Protein AF-A0A127EIK3-F1 (afdb_monomer)

InterPro domains:
  IPR002711 HNH endonuclease [PF01844] (35-80)
  IPR003615 HNH nuclease [SM00507] (21-76)
  IPR003615 HNH nuclease [cd00085] (31-79)
  IPR052892 Nucleic_acid-targeting_endonuclease [PTHR33877] (16-115)

Sequence (260 aa):
MRGNLVYNNIDLNTENKKELSLEKIAFKKYRNNVCQFCGKTIKKWTDKTIDHAMPISRGGLDCPSNWRISCKECNQTKSKMTELEYKKFIKETANLKKIAKNNIKNIVLKMLDEKGEINWEEAKNMTINNLVERFEIIEEQLNKELDGRVKKEDAFSLDDKIMCCMYDTSKIVVSKTIANNIKQLNKNNKKIKDILNEYYEGDIGIIKTYKGILLPTGFQLYYAYNNVLNLKKVKIMNVLTEDILTKSEKSFLRHDGMIE

Radius of gyration: 27.05 Å; Cα contacts (8 Å, |Δi|>4): 267; chains: 1; bounding box: 56×41×88 Å

Mean predicted aligned error: 17.45 Å

Foldseek 3Di:
DPDDPDPPDDPPPDPDDDDDDPVLVVCQPPDAQAAPQPRDRNPDSVQWDWAFLQHVVRVTDPDPVRITTHGNVLRVLCPNPHNVRSSVLCVVCVPPDPVLSVQLSVLQVVCCVPPVDDDPVVSVVVSVVVVVVVVVVVVVVVVCVVVVVVPDVPPPDPPLWKDKDKDFLVQQAEFPVLVVVLVVDDCPDPVLVVLVVCVVSVNADEFEEEVRYGFPVRSSVSSSVCVVVVHRIGIYMYTDDDPPDDPVRVVVCVVRVNDD

Nearest PDB structures (foldseek):
  4h9d-assembly1_B  TM=7.117E-01  e=6.082E-04  Geobacter metallireducens GS-15
  4h9d-assembly1_A  TM=6.128E-01  e=1.283E-03  Geobacter metallireducens GS-15
  7s4x-assembly1_A  TM=7.399E-01  e=2.692E-01  Streptococcus pyogenes
  6o0y-assembly1_A  TM=6.400E-01  e=2.530E-01  Streptococcus pyogenes
  7z4j-assembly1_B  TM=2.537E-01  e=6.857E-02  Streptococcus pyogenes

Organism: Clostridium perfringens (NCBI:txid1502)

Secondary structure (DSSP, 8-state):
---------------SS----HHHHHHHHHS-SB-TTT--B--SGGGEEEEESS-GGGT--SSTTTEEEEEHHHHHHHTT--HHHHHHHHHHTTTS-HHHHHHHHHHHHHHHHHHSS--HHHHHHHHHHHHHHHHHHHHHHHHHHHHHHHT-S----STTTEEEEEEEGGG-B--HHHHHHHHT--TTSHHHHHHHHHHHHT--PPEEEETTEEPTTSHHHHIIIIIIS--SEEEEEEE-SGGGS-HHHHHHHHHTTS--

pLDDT: mean 81.18, std 17.83, range [32.47, 97.75]

Solvent-accessible surface area (backbone atoms only — not comparable to full-atom values): 15349 Å² total; per-residue (Å²): 135,88,79,79,86,80,83,86,81,78,87,76,92,61,102,73,84,78,91,70,53,69,65,58,53,48,49,66,68,74,45,74,58,44,15,77,82,81,67,47,73,51,88,48,76,89,38,55,37,82,36,47,39,43,23,58,96,73,76,26,66,98,44,79,92,30,49,37,49,24,35,47,68,57,44,68,68,37,55,84,37,34,50,68,56,35,53,48,48,51,64,77,37,67,87,47,55,70,67,59,42,50,49,38,48,51,47,44,53,48,34,37,74,75,69,70,49,78,59,67,67,60,38,49,52,50,42,50,47,57,48,50,53,51,47,50,51,50,49,51,52,50,47,52,54,44,56,62,56,73,73,33,102,71,76,81,83,65,63,94,41,46,49,76,47,81,38,53,53,88,68,51,41,72,47,74,70,55,50,55,55,51,71,75,57,55,84,81,39,67,70,40,45,51,54,51,49,38,42,77,74,68,49,79,73,68,34,41,22,47,79,44,31,58,35,92,88,17,50,63,56,46,43,42,39,48,74,70,65,61,44,66,61,45,47,34,40,29,32,62,45,72,88,82,51,51,74,67,55,51,52,48,34,40,74,71,68,75,46,132

Structure (mmCIF, N/CA/C/O backbone):
data_AF-A0A127EIK3-F1
#
_entry.id   AF-A0A127EIK3-F1
#
loop_
_atom_site.group_PDB
_atom_site.id
_atom_site.type_symbol
_atom_site.label_atom_id
_atom_site.label_alt_id
_atom_site.label_comp_id
_atom_site.label_asym_id
_atom_site.label_entity_id
_atom_site.label_seq_id
_atom_site.pdbx_PDB_ins_code
_atom_site.Cartn_x
_atom_site.Cartn_y
_atom_site.Cartn_z
_atom_site.occupancy
_atom_site.B_iso_or_equiv
_atom_site.auth_seq_id
_atom_site.auth_comp_id
_atom_site.auth_asym_id
_atom_site.auth_atom_id
_atom_site.pdbx_PDB_model_num
ATOM 1 N N . MET A 1 1 ? 9.715 -3.743 -45.598 1.00 33.81 1 MET A N 1
ATOM 2 C CA . MET A 1 1 ? 8.792 -2.587 -45.639 1.00 33.81 1 MET A CA 1
ATOM 3 C C . MET A 1 1 ? 8.850 -1.849 -44.304 1.00 33.81 1 MET A C 1
ATOM 5 O O . MET A 1 1 ? 8.283 -2.317 -43.326 1.00 33.81 1 MET A O 1
ATOM 9 N N . ARG A 1 2 ? 9.609 -0.747 -44.235 1.00 35.41 2 ARG A N 1
ATOM 10 C CA . ARG A 1 2 ? 9.607 0.188 -43.097 1.00 35.41 2 ARG A CA 1
ATOM 11 C C . ARG A 1 2 ? 8.460 1.174 -43.334 1.00 35.41 2 ARG A C 1
ATOM 13 O O . ARG A 1 2 ? 8.608 2.096 -44.124 1.00 35.41 2 ARG A O 1
ATOM 20 N N . GLY A 1 3 ? 7.297 0.893 -42.753 1.00 32.47 3 GLY A N 1
ATOM 21 C CA . GLY A 1 3 ? 6.088 1.699 -42.924 1.00 32.47 3 GLY A CA 1
ATOM 22 C C . GLY A 1 3 ? 6.099 2.943 -42.037 1.00 32.47 3 GLY A C 1
ATOM 23 O O . GLY A 1 3 ? 6.014 2.830 -40.820 1.00 32.47 3 GLY A O 1
ATOM 24 N N . ASN A 1 4 ? 6.237 4.095 -42.692 1.00 34.84 4 ASN A N 1
ATOM 25 C CA . ASN A 1 4 ? 5.920 5.472 -42.299 1.00 34.84 4 ASN A CA 1
ATOM 26 C C . ASN A 1 4 ? 5.266 5.686 -40.917 1.00 34.84 4 ASN A C 1
ATOM 28 O O . ASN A 1 4 ? 4.072 5.456 -40.727 1.00 34.84 4 ASN A O 1
ATOM 32 N N . LEU A 1 5 ? 6.035 6.262 -39.986 1.00 36.00 5 LEU A N 1
ATOM 33 C CA . LEU A 1 5 ? 5.502 6.957 -38.813 1.00 36.00 5 LEU A CA 1
ATOM 34 C C . LEU A 1 5 ? 4.976 8.328 -39.262 1.00 36.00 5 LEU A C 1
ATOM 36 O O . LEU A 1 5 ? 5.740 9.279 -39.396 1.00 36.00 5 LEU A O 1
ATOM 40 N N . VAL A 1 6 ? 3.674 8.426 -39.523 1.00 37.41 6 VAL A N 1
ATOM 41 C CA . VAL A 1 6 ? 3.007 9.706 -39.798 1.00 37.41 6 VAL A CA 1
ATOM 42 C C . VAL A 1 6 ? 2.623 10.354 -38.462 1.00 37.41 6 VAL A C 1
ATOM 44 O O . VAL A 1 6 ? 1.761 9.861 -37.733 1.00 37.41 6 VAL A O 1
ATOM 47 N N . TYR A 1 7 ? 3.303 11.451 -38.122 1.00 45.91 7 TYR A N 1
ATOM 48 C CA . TYR A 1 7 ? 3.189 12.204 -36.864 1.00 45.91 7 TYR A CA 1
ATOM 49 C C . TYR A 1 7 ? 2.141 13.330 -36.938 1.00 45.91 7 TYR A C 1
ATOM 51 O O . TYR A 1 7 ? 2.427 14.474 -36.607 1.00 45.91 7 TYR A O 1
ATOM 59 N N . ASN A 1 8 ? 0.908 13.037 -37.349 1.00 36.62 8 ASN A N 1
ATOM 60 C CA . ASN A 1 8 ? -0.039 14.106 -37.703 1.00 36.62 8 ASN A CA 1
ATOM 61 C C . ASN A 1 8 ? -1.034 14.512 -36.613 1.00 36.62 8 ASN A C 1
ATOM 63 O O . ASN A 1 8 ? -2.112 14.945 -36.970 1.00 36.62 8 ASN A O 1
ATOM 67 N N . ASN A 1 9 ? -0.724 14.374 -35.318 1.00 40.56 9 ASN A N 1
ATOM 68 C CA . ASN A 1 9 ? -1.492 15.037 -34.246 1.00 40.56 9 ASN A CA 1
ATOM 69 C C . ASN A 1 9 ? -0.734 14.937 -32.917 1.00 40.56 9 ASN A C 1
ATOM 71 O O . ASN A 1 9 ? -0.945 13.995 -32.136 1.00 40.56 9 ASN A O 1
ATOM 75 N N . ILE A 1 10 ? 0.178 15.883 -32.690 1.00 46.53 10 ILE A N 1
ATOM 76 C CA . ILE A 1 10 ? 0.769 16.127 -31.376 1.00 46.53 10 ILE A CA 1
ATOM 77 C C . ILE A 1 10 ? 0.212 17.460 -30.882 1.00 46.53 10 ILE A C 1
ATOM 79 O O . ILE A 1 10 ? 0.633 18.515 -31.339 1.00 46.53 10 ILE A O 1
ATOM 83 N N . ASP A 1 11 ? -0.746 17.395 -29.964 1.00 43.69 11 ASP A N 1
ATOM 84 C CA . ASP A 1 11 ? -1.109 18.549 -29.149 1.00 43.69 11 ASP A CA 1
ATOM 85 C C . ASP A 1 11 ? -0.126 18.582 -27.964 1.00 43.69 11 ASP A C 1
ATOM 87 O O . ASP A 1 11 ? -0.176 17.726 -27.076 1.00 43.69 11 ASP A O 1
ATOM 91 N N . LEU A 1 12 ? 0.864 19.479 -28.048 1.00 50.41 12 LEU A N 1
ATOM 92 C CA . LEU A 1 12 ? 1.991 19.631 -27.113 1.00 50.41 12 LEU A CA 1
ATOM 93 C C . LEU A 1 12 ? 1.690 20.593 -25.956 1.00 50.41 12 LEU A C 1
ATOM 95 O O . LEU A 1 12 ? 2.618 21.055 -25.294 1.00 50.41 12 LEU A O 1
ATOM 99 N N . ASN A 1 13 ? 0.422 20.895 -25.675 1.00 47.47 13 ASN A N 1
ATOM 100 C CA . ASN A 1 13 ? 0.074 21.799 -24.583 1.00 47.47 13 ASN A CA 1
ATOM 101 C C . ASN A 1 13 ? 0.319 21.178 -23.200 1.00 47.47 13 ASN A C 1
ATOM 103 O O . ASN A 1 13 ? -0.598 20.727 -22.520 1.00 47.47 13 ASN A O 1
ATOM 107 N N . THR A 1 14 ? 1.575 21.225 -22.763 1.00 45.41 14 THR A N 1
ATOM 108 C CA . THR A 1 14 ? 1.952 21.437 -21.368 1.00 45.41 14 THR A CA 1
ATOM 109 C C . THR A 1 14 ? 3.284 22.174 -21.330 1.00 45.41 14 THR A C 1
ATOM 111 O O . THR A 1 14 ? 4.351 21.576 -21.482 1.00 45.41 14 THR A O 1
ATOM 114 N N . GLU A 1 15 ? 3.209 23.474 -21.066 1.00 42.00 15 GLU A N 1
ATOM 115 C CA . GLU A 1 15 ? 4.275 24.258 -20.452 1.00 42.00 15 GLU A CA 1
ATOM 116 C C . GLU A 1 15 ? 4.656 23.602 -19.112 1.00 42.00 15 GLU A C 1
ATOM 118 O O . GLU A 1 15 ? 4.088 23.930 -18.074 1.00 42.00 15 GLU A O 1
ATOM 123 N N . ASN A 1 16 ? 5.514 22.571 -19.138 1.00 43.78 16 ASN A N 1
ATOM 124 C CA . ASN A 1 16 ? 6.480 22.182 -18.100 1.00 43.78 16 ASN A CA 1
ATOM 125 C C . ASN A 1 16 ? 6.998 20.733 -18.274 1.00 43.78 16 ASN A C 1
ATOM 127 O O . ASN A 1 16 ? 6.240 19.770 -18.195 1.00 43.78 16 ASN A O 1
ATOM 131 N N . LYS A 1 17 ? 8.339 20.618 -18.286 1.00 41.00 17 LYS A N 1
ATOM 132 C CA . LYS A 1 17 ? 9.205 19.462 -17.941 1.00 41.00 17 LYS A CA 1
ATOM 133 C C . LYS A 1 17 ? 9.450 18.348 -18.986 1.00 41.00 17 LYS A C 1
ATOM 135 O O . LYS A 1 17 ? 8.666 17.420 -19.130 1.00 41.00 17 LYS A O 1
ATOM 140 N N . LYS A 1 18 ? 10.699 18.363 -19.492 1.00 47.97 18 LYS A N 1
ATOM 141 C CA . LYS A 1 18 ? 11.495 17.287 -20.133 1.00 47.97 18 LYS A CA 1
ATOM 142 C C . LYS A 1 18 ? 10.891 16.692 -21.410 1.00 47.97 18 LYS A C 1
ATOM 144 O O . LYS A 1 18 ? 10.097 15.759 -21.350 1.00 47.97 18 LYS A O 1
ATOM 149 N N . GLU A 1 19 ? 11.358 17.185 -22.557 1.00 54.50 19 GLU A N 1
ATOM 150 C CA . GLU A 1 19 ? 11.054 16.640 -23.884 1.00 54.50 19 GLU A CA 1
ATOM 151 C C . GLU A 1 19 ? 11.357 15.134 -23.943 1.00 54.50 19 GLU A C 1
ATOM 153 O O . GLU A 1 19 ? 12.503 14.683 -23.938 1.00 54.50 19 GLU A O 1
ATOM 158 N N . LEU A 1 20 ? 10.300 14.323 -23.951 1.00 65.75 20 LEU A N 1
ATOM 159 C CA . LEU A 1 20 ? 10.386 12.915 -24.316 1.00 65.75 20 LEU A CA 1
ATOM 160 C C . LEU A 1 20 ? 10.613 12.841 -25.828 1.00 65.75 20 LEU A C 1
ATOM 162 O O . LEU A 1 20 ? 9.922 13.529 -26.575 1.00 65.75 20 LEU A O 1
ATOM 166 N N . SER A 1 21 ? 11.531 11.983 -26.283 1.00 78.75 21 SER A N 1
ATOM 167 C CA . SER A 1 21 ? 11.765 11.820 -27.720 1.00 78.75 21 SER A CA 1
ATOM 168 C C . SER A 1 21 ? 10.483 11.396 -28.450 1.00 78.75 21 SER A C 1
ATOM 170 O O . SER A 1 21 ? 9.613 10.720 -27.884 1.00 78.75 21 SER A O 1
ATOM 172 N N . LEU A 1 22 ? 10.360 11.772 -29.725 1.00 79.38 22 LEU A N 1
ATOM 173 C CA . LEU A 1 22 ? 9.199 11.422 -30.548 1.00 79.38 22 LEU A CA 1
ATOM 174 C C . LEU A 1 22 ? 8.983 9.903 -30.610 1.00 79.38 22 LEU A C 1
ATOM 176 O O . LEU A 1 22 ? 7.834 9.454 -30.588 1.00 79.38 22 LEU A O 1
ATOM 180 N N . GLU A 1 23 ? 10.055 9.098 -30.572 1.00 78.38 23 GLU A N 1
ATOM 181 C CA . GLU A 1 23 ? 9.917 7.640 -30.510 1.00 78.38 23 GLU A CA 1
ATOM 182 C C . GLU A 1 23 ? 9.292 7.173 -29.195 1.00 78.38 23 GLU A C 1
ATOM 184 O O . GLU A 1 23 ? 8.465 6.259 -29.212 1.00 78.38 23 GLU A O 1
ATOM 189 N N . LYS A 1 24 ? 9.626 7.796 -28.053 1.00 82.12 24 LYS A N 1
ATOM 190 C CA . LYS A 1 24 ? 8.989 7.484 -26.760 1.00 82.12 24 LYS A CA 1
ATOM 191 C C . LYS A 1 24 ? 7.503 7.803 -26.794 1.00 82.12 24 LYS A C 1
ATOM 193 O O . LYS A 1 24 ? 6.690 7.004 -26.325 1.00 82.12 24 LYS A O 1
ATOM 198 N N . ILE A 1 25 ? 7.136 8.948 -27.366 1.00 83.88 25 ILE A N 1
ATOM 199 C CA . ILE A 1 25 ? 5.735 9.357 -27.513 1.00 83.88 25 ILE A CA 1
ATOM 200 C C . ILE A 1 25 ? 4.989 8.357 -28.403 1.00 83.88 25 ILE A C 1
ATOM 202 O O . ILE A 1 25 ? 3.942 7.839 -28.002 1.00 83.88 25 ILE A O 1
ATOM 206 N N . ALA A 1 26 ? 5.550 8.024 -29.569 1.00 81.50 26 ALA A N 1
ATOM 207 C CA . ALA A 1 26 ? 4.981 7.044 -30.487 1.00 81.50 26 ALA A CA 1
ATOM 208 C C . ALA A 1 26 ? 4.838 5.667 -29.819 1.00 81.50 26 ALA A C 1
ATOM 210 O O . ALA A 1 26 ? 3.764 5.068 -29.866 1.00 81.50 26 ALA A O 1
ATOM 211 N N . PHE A 1 27 ? 5.869 5.193 -29.116 1.00 86.06 27 PHE A N 1
ATOM 212 C CA . PHE A 1 27 ? 5.825 3.932 -28.378 1.00 86.06 27 PHE A CA 1
ATOM 213 C C . PHE A 1 27 ? 4.700 3.935 -27.341 1.00 86.06 27 PHE A C 1
ATOM 215 O O . PHE A 1 27 ? 3.900 3.000 -27.295 1.00 86.06 27 PHE A O 1
ATOM 222 N N . LYS A 1 28 ? 4.580 5.007 -26.547 1.00 84.69 28 LYS A N 1
ATOM 223 C CA . LYS A 1 28 ? 3.512 5.152 -25.551 1.00 84.69 28 LYS A CA 1
ATOM 224 C C . LYS A 1 28 ? 2.122 5.161 -26.192 1.00 84.69 28 LYS A C 1
ATOM 226 O O . LYS A 1 28 ? 1.195 4.594 -25.613 1.00 84.69 28 LYS A O 1
ATOM 231 N N . LYS A 1 29 ? 1.961 5.796 -27.355 1.00 82.56 29 LYS A N 1
ATOM 232 C CA . LYS A 1 29 ? 0.670 5.948 -28.046 1.00 82.56 29 LYS A CA 1
ATOM 233 C C . LYS A 1 29 ? 0.228 4.669 -28.760 1.00 82.56 29 LYS A C 1
ATOM 235 O O . LYS A 1 29 ? -0.918 4.268 -28.598 1.00 82.56 29 LYS A O 1
ATOM 240 N N . TYR A 1 30 ? 1.129 4.016 -29.493 1.00 78.62 30 TYR A N 1
ATOM 241 C CA . TYR A 1 30 ? 0.792 2.897 -30.382 1.00 78.62 30 TYR A CA 1
ATOM 242 C C . TYR A 1 30 ? 0.954 1.509 -29.748 1.00 78.62 30 TYR A C 1
ATOM 244 O O . TYR A 1 30 ? 0.408 0.535 -30.263 1.00 78.62 30 TYR A O 1
ATOM 252 N N . ARG A 1 31 ? 1.656 1.376 -28.614 1.00 80.69 31 ARG A N 1
ATOM 253 C CA . ARG A 1 31 ? 1.621 0.128 -27.832 1.00 80.69 31 ARG A CA 1
ATOM 254 C C . ARG A 1 31 ? 0.285 -0.007 -27.101 1.00 80.69 31 ARG A C 1
ATOM 256 O O . ARG A 1 31 ? -0.250 0.983 -26.595 1.00 80.69 31 ARG A O 1
ATOM 263 N N . ASN A 1 32 ? -0.216 -1.243 -27.002 1.00 84.00 32 ASN A N 1
ATOM 264 C CA . ASN A 1 32 ? -1.480 -1.566 -26.335 1.00 84.00 32 ASN A CA 1
ATOM 265 C C . ASN A 1 32 ? -1.577 -0.962 -24.915 1.00 84.00 32 ASN A C 1
ATOM 267 O O . ASN A 1 32 ? -0.583 -0.625 -24.269 1.00 84.00 32 ASN A O 1
ATOM 271 N N . ASN A 1 33 ? -2.802 -0.796 -24.417 1.00 90.31 33 ASN A N 1
ATOM 272 C CA . ASN A 1 33 ? -3.043 -0.272 -23.070 1.00 90.31 33 ASN A CA 1
ATOM 273 C C . ASN A 1 33 ? -2.923 -1.366 -22.003 1.00 90.31 33 ASN A C 1
ATOM 275 O O . ASN A 1 33 ? -3.648 -1.327 -21.020 1.00 90.31 33 ASN A O 1
ATOM 279 N N . VAL A 1 34 ? -2.039 -2.350 -22.172 1.00 95.06 34 VAL A N 1
ATOM 280 C CA . VAL A 1 34 ? -1.859 -3.446 -21.215 1.00 95.06 34 VAL A CA 1
ATOM 281 C C . VAL A 1 34 ? -0.510 -3.289 -20.525 1.00 95.06 34 VAL A C 1
ATOM 283 O O . VAL A 1 34 ? 0.524 -3.141 -21.173 1.00 95.06 34 VAL A O 1
ATOM 286 N N . CYS A 1 35 ? -0.511 -3.303 -19.193 1.00 95.44 35 CYS A N 1
ATOM 287 C CA . CYS A 1 35 ? 0.723 -3.293 -18.417 1.00 95.44 35 CYS A CA 1
ATOM 288 C C . CYS A 1 35 ? 1.491 -4.599 -18.653 1.00 95.44 35 CYS A C 1
ATOM 290 O O . CYS A 1 35 ? 0.981 -5.679 -18.362 1.00 95.44 35 CYS A O 1
ATOM 292 N N . GLN A 1 36 ? 2.739 -4.504 -19.103 1.00 95.00 36 GLN A N 1
ATOM 293 C CA . GLN A 1 36 ? 3.578 -5.669 -19.404 1.00 95.00 36 GLN A CA 1
ATOM 294 C C . GLN A 1 36 ? 4.066 -6.423 -18.157 1.00 95.00 36 GLN A C 1
ATOM 296 O O . GLN A 1 36 ? 4.645 -7.497 -18.290 1.00 95.00 36 GLN A O 1
ATOM 301 N N . PHE A 1 37 ? 3.825 -5.887 -16.957 1.00 95.12 37 PHE A N 1
ATOM 302 C CA . PHE A 1 37 ? 4.168 -6.552 -15.699 1.00 95.12 37 PHE A CA 1
ATOM 303 C C . PHE A 1 37 ? 2.976 -7.258 -15.056 1.00 95.12 37 PHE A C 1
ATOM 305 O O . PHE A 1 37 ? 3.061 -8.442 -14.756 1.00 95.12 37 PHE A O 1
ATOM 312 N N . CYS A 1 38 ? 1.858 -6.555 -14.844 1.00 93.81 38 CYS A N 1
ATOM 313 C CA . CYS A 1 38 ? 0.686 -7.134 -14.177 1.00 93.81 38 CYS A CA 1
ATOM 314 C C . CYS A 1 38 ? -0.401 -7.642 -15.131 1.00 93.81 38 CYS A C 1
ATOM 316 O O . CYS A 1 38 ? -1.402 -8.176 -14.662 1.00 93.81 38 CYS A O 1
ATOM 318 N N . GLY A 1 39 ? -0.270 -7.418 -16.441 1.00 93.94 39 GLY A N 1
ATOM 319 C CA . GLY A 1 39 ? -1.252 -7.831 -17.450 1.00 93.94 39 GLY A CA 1
ATOM 320 C C . GLY A 1 39 ? -2.575 -7.057 -17.424 1.00 93.94 39 GLY A C 1
ATOM 321 O O . GLY A 1 39 ? -3.450 -7.308 -18.247 1.00 93.94 39 GLY A O 1
ATOM 322 N N . LYS A 1 40 ? -2.755 -6.100 -16.504 1.00 95.44 40 LYS A N 1
ATOM 323 C CA . LYS A 1 40 ? -3.993 -5.316 -16.395 1.00 95.44 40 LYS A CA 1
ATOM 324 C C . LYS A 1 40 ? -4.068 -4.240 -17.476 1.00 95.44 40 LYS A C 1
ATOM 326 O O . LYS A 1 40 ? -3.060 -3.622 -17.828 1.00 95.44 40 LYS A O 1
ATOM 331 N N . THR A 1 41 ? -5.288 -3.958 -17.934 1.00 96.44 41 THR A N 1
ATOM 332 C CA . THR A 1 41 ? -5.553 -2.822 -18.826 1.00 96.44 41 THR A CA 1
ATOM 333 C C . THR A 1 41 ? -5.418 -1.500 -18.063 1.00 96.44 41 THR A C 1
ATOM 335 O O . THR A 1 41 ? -6.051 -1.292 -17.027 1.00 96.44 41 THR A O 1
ATOM 338 N N . ILE A 1 42 ? -4.601 -0.592 -18.586 1.00 94.00 42 ILE A N 1
ATOM 339 C CA . ILE A 1 42 ? -4.358 0.757 -18.087 1.00 94.00 42 ILE A CA 1
ATOM 340 C C . ILE A 1 42 ? -5.454 1.668 -18.643 1.00 94.00 42 ILE A C 1
ATOM 342 O O . ILE A 1 42 ? -5.440 2.034 -19.816 1.00 94.00 42 ILE A O 1
ATOM 346 N N . LYS A 1 43 ? -6.425 2.018 -17.796 1.00 90.50 43 LYS A N 1
ATOM 347 C CA . LYS A 1 43 ? -7.600 2.804 -18.207 1.00 90.50 43 LYS A CA 1
ATOM 348 C C . LYS A 1 43 ? -7.292 4.287 -18.412 1.00 90.50 43 LYS A C 1
ATOM 350 O O . LYS A 1 43 ? -7.856 4.910 -19.302 1.00 90.50 43 LYS A O 1
ATOM 355 N N . LYS A 1 44 ? -6.424 4.862 -17.575 1.00 88.06 44 LYS A N 1
ATOM 356 C CA . LYS A 1 44 ? -6.092 6.291 -17.598 1.00 88.06 44 LYS A CA 1
ATOM 357 C C . LYS A 1 44 ? -4.736 6.512 -18.251 1.00 88.06 44 LYS A C 1
ATOM 359 O O . LYS A 1 44 ? -3.753 5.879 -17.870 1.00 88.06 44 LYS A O 1
ATOM 364 N N . TRP A 1 45 ? -4.658 7.474 -19.166 1.00 83.50 45 TRP A N 1
ATOM 365 C CA . TRP A 1 45 ? -3.395 7.853 -19.808 1.00 83.50 45 TRP A CA 1
ATOM 366 C C . TRP A 1 45 ? -2.322 8.312 -18.805 1.00 83.50 45 TRP A C 1
ATOM 368 O O . TRP A 1 45 ? -1.136 8.033 -18.992 1.00 83.50 45 TRP A O 1
ATOM 378 N N . THR A 1 46 ? -2.740 8.959 -17.712 1.00 86.31 46 THR A N 1
ATOM 379 C CA . THR A 1 46 ? -1.872 9.420 -16.614 1.00 86.31 46 THR A CA 1
ATOM 380 C C . THR A 1 46 ? -1.206 8.282 -15.845 1.00 86.31 46 THR A C 1
ATOM 382 O O . THR A 1 46 ? -0.139 8.474 -15.268 1.00 86.31 46 THR A O 1
ATOM 385 N N . ASP A 1 47 ? -1.810 7.092 -15.853 1.00 88.31 47 ASP A N 1
ATOM 386 C CA . ASP A 1 47 ? -1.278 5.909 -15.177 1.00 88.31 47 ASP A CA 1
ATOM 387 C C . ASP A 1 47 ? -0.396 5.067 -16.108 1.00 88.31 47 ASP A C 1
ATOM 389 O O . ASP A 1 47 ? 0.229 4.113 -15.649 1.00 88.31 47 ASP A O 1
ATOM 393 N N . LYS A 1 48 ? -0.331 5.404 -17.406 1.00 91.06 48 LYS A N 1
ATOM 394 C CA . LYS A 1 48 ? 0.513 4.735 -18.404 1.00 91.06 48 LYS A CA 1
ATOM 395 C C . LYS A 1 48 ? 1.914 5.335 -18.380 1.00 91.06 48 LYS A C 1
ATOM 397 O O . LYS A 1 48 ? 2.112 6.500 -18.735 1.00 91.06 48 LYS A O 1
ATOM 402 N N . THR A 1 49 ? 2.897 4.521 -18.024 1.00 93.06 49 THR A N 1
ATOM 403 C CA . THR A 1 49 ? 4.308 4.902 -17.975 1.00 93.06 49 THR A CA 1
ATOM 404 C C . THR A 1 49 ? 5.153 4.051 -18.916 1.00 93.06 49 THR A C 1
ATOM 406 O O . THR A 1 49 ? 4.760 2.949 -19.300 1.00 93.06 49 THR A O 1
ATOM 409 N N . ILE A 1 50 ? 6.315 4.585 -19.292 1.00 92.69 50 ILE A N 1
ATOM 410 C CA . ILE A 1 50 ? 7.397 3.813 -19.903 1.00 92.69 50 ILE A CA 1
ATOM 411 C C . ILE A 1 50 ? 8.342 3.421 -18.767 1.00 92.69 50 ILE A C 1
ATOM 413 O O . ILE A 1 50 ? 8.780 4.287 -18.012 1.00 92.69 50 ILE A O 1
ATOM 417 N N . ASP A 1 51 ? 8.607 2.128 -18.629 1.00 94.88 51 ASP A N 1
ATOM 418 C CA . ASP A 1 51 ? 9.631 1.579 -17.736 1.00 94.88 51 ASP A CA 1
ATOM 419 C C . ASP A 1 51 ? 10.757 0.946 -18.566 1.00 94.88 51 ASP A C 1
ATOM 421 O O . ASP A 1 51 ? 10.529 0.512 -19.696 1.00 94.88 51 ASP A O 1
ATOM 425 N N . HIS A 1 52 ? 11.967 0.899 -18.014 1.00 95.38 52 HIS A N 1
ATOM 426 C CA . HIS A 1 52 ? 13.113 0.235 -18.630 1.00 95.38 52 HIS A CA 1
ATOM 427 C C . HIS A 1 52 ? 13.294 -1.164 -18.041 1.00 95.38 52 HIS A C 1
ATOM 429 O O . HIS A 1 52 ? 13.529 -1.304 -16.841 1.00 95.38 52 HIS A O 1
ATOM 435 N N . ALA A 1 53 ? 13.243 -2.201 -18.878 1.00 96.81 53 ALA A N 1
ATOM 436 C CA . ALA A 1 53 ? 13.412 -3.592 -18.471 1.00 96.81 53 ALA A CA 1
ATOM 437 C C . ALA A 1 53 ? 14.734 -3.813 -17.714 1.00 96.81 53 ALA A C 1
ATOM 439 O O . ALA A 1 53 ? 14.727 -4.409 -16.642 1.00 96.81 53 ALA A O 1
ATOM 440 N N . MET A 1 54 ? 15.839 -3.263 -18.211 1.00 97.25 54 MET A N 1
ATOM 441 C CA . MET A 1 54 ? 17.065 -3.004 -17.461 1.00 97.25 54 MET A CA 1
ATOM 442 C C . MET A 1 54 ? 17.060 -1.525 -17.048 1.00 97.25 54 MET A C 1
ATOM 444 O O . MET A 1 54 ? 17.059 -0.669 -17.935 1.00 97.25 54 MET A O 1
ATOM 448 N N . PRO A 1 55 ? 17.033 -1.179 -15.751 1.00 96.25 55 PRO A N 1
ATOM 449 C CA . PRO A 1 55 ? 17.071 0.214 -15.313 1.00 96.25 55 PRO A CA 1
ATOM 450 C C . PRO A 1 55 ? 18.311 0.950 -15.829 1.00 96.25 55 PRO A C 1
ATOM 452 O O . PRO A 1 55 ? 19.405 0.388 -15.834 1.00 96.25 55 PRO A O 1
ATOM 455 N N . ILE A 1 56 ? 18.163 2.229 -16.193 1.00 94.25 56 ILE A N 1
ATOM 456 C CA . ILE A 1 56 ? 19.296 3.070 -16.629 1.00 94.25 56 ILE A CA 1
ATOM 457 C C . ILE A 1 56 ? 20.382 3.126 -15.546 1.00 94.25 56 ILE A C 1
ATOM 459 O O . ILE A 1 56 ? 21.563 2.992 -15.846 1.00 94.25 56 ILE A O 1
ATOM 463 N N . SER A 1 57 ? 19.984 3.219 -14.272 1.00 93.06 57 SER A N 1
ATOM 464 C CA . SER A 1 57 ? 20.907 3.208 -13.127 1.00 93.06 57 SER A CA 1
ATOM 465 C C . SER A 1 57 ? 21.710 1.911 -12.981 1.00 93.06 57 SER A C 1
ATOM 467 O O . SER A 1 57 ? 22.611 1.848 -12.157 1.00 93.06 57 SER A O 1
ATOM 469 N N . ARG A 1 58 ? 21.365 0.867 -13.742 1.00 93.25 58 ARG A N 1
ATOM 470 C CA . ARG A 1 58 ? 22.044 -0.433 -13.771 1.00 93.25 58 ARG A CA 1
ATOM 471 C C . ARG A 1 58 ? 22.558 -0.767 -15.175 1.00 93.25 58 ARG A C 1
ATOM 473 O O . ARG A 1 58 ? 22.643 -1.930 -15.542 1.00 93.25 58 ARG A O 1
ATOM 480 N N . GLY A 1 59 ? 22.870 0.254 -15.977 1.00 93.44 59 GLY A N 1
ATOM 481 C CA . GLY A 1 59 ? 23.469 0.094 -17.308 1.00 93.44 59 GLY A CA 1
ATOM 482 C C . GLY A 1 59 ? 22.471 -0.184 -18.434 1.00 93.44 59 GLY A C 1
ATOM 483 O O . GLY A 1 59 ? 22.869 -0.528 -19.544 1.00 93.44 59 GLY A O 1
ATOM 484 N N . GLY A 1 60 ? 21.169 -0.044 -18.179 1.00 94.69 60 GLY A N 1
ATOM 485 C CA . GLY A 1 60 ? 20.152 -0.163 -19.216 1.00 94.69 60 GLY A CA 1
ATOM 486 C C . GLY A 1 60 ? 20.187 0.985 -20.223 1.00 94.69 60 GLY A C 1
ATOM 487 O O . GLY A 1 60 ? 20.297 2.151 -19.853 1.00 94.69 60 GLY A O 1
ATOM 488 N N . LEU A 1 61 ? 20.023 0.656 -21.504 1.00 93.19 61 LEU A N 1
ATOM 489 C CA . LEU A 1 61 ? 19.955 1.645 -22.579 1.00 93.19 61 LEU A CA 1
ATOM 490 C C . LEU A 1 61 ? 18.561 2.266 -22.683 1.00 93.19 61 LEU A C 1
ATOM 492 O O . LEU A 1 61 ? 17.542 1.597 -22.501 1.00 93.19 61 LEU A O 1
ATOM 496 N N . ASP A 1 62 ? 18.496 3.541 -23.039 1.00 90.50 62 ASP A N 1
ATOM 497 C CA . ASP A 1 62 ? 17.232 4.229 -23.274 1.00 90.50 62 ASP A CA 1
ATOM 498 C C . ASP A 1 62 ? 16.732 4.004 -24.710 1.00 90.50 62 ASP A C 1
ATOM 500 O O . ASP A 1 62 ? 16.810 4.884 -25.562 1.00 90.50 62 ASP A O 1
ATOM 504 N N . CYS A 1 63 ? 16.256 2.791 -24.998 1.00 88.31 63 CYS A N 1
ATOM 505 C CA . CYS A 1 63 ? 15.856 2.386 -26.345 1.00 88.31 63 CYS A CA 1
ATOM 506 C C . CYS A 1 63 ? 14.576 1.526 -26.369 1.00 88.31 63 CYS A C 1
ATOM 508 O O . CYS A 1 63 ? 14.236 0.884 -25.369 1.00 88.31 63 CYS A O 1
ATOM 510 N N . PRO A 1 64 ? 13.878 1.431 -27.522 1.00 88.38 64 PRO A N 1
ATOM 511 C CA . PRO A 1 64 ? 12.610 0.703 -27.630 1.00 88.38 64 PRO A CA 1
ATOM 512 C C . PRO A 1 64 ? 12.656 -0.778 -27.231 1.00 88.38 64 PRO A C 1
ATOM 514 O O . PRO A 1 64 ? 11.650 -1.308 -26.760 1.00 88.38 64 PRO A O 1
ATOM 517 N N . SER A 1 65 ? 13.794 -1.461 -27.404 1.00 91.88 65 SER A N 1
ATOM 518 C CA . SER A 1 65 ? 13.957 -2.861 -26.979 1.00 91.88 65 SER A CA 1
ATOM 519 C C . SER A 1 65 ? 13.994 -3.003 -25.453 1.00 91.88 65 SER A C 1
ATOM 521 O O . SER A 1 65 ? 13.527 -4.012 -24.914 1.00 91.88 65 SER A O 1
ATOM 523 N N . ASN A 1 66 ? 14.472 -1.972 -24.752 1.00 94.62 66 ASN A N 1
ATOM 524 C CA . ASN A 1 66 ? 14.494 -1.902 -23.297 1.00 94.62 66 ASN A CA 1
ATOM 525 C C . ASN A 1 66 ? 13.204 -1.299 -22.708 1.00 94.62 66 ASN A C 1
ATOM 527 O O . ASN A 1 66 ? 12.918 -1.492 -21.534 1.00 94.62 66 ASN A O 1
ATOM 531 N N . TRP A 1 67 ? 12.385 -0.597 -23.492 1.00 94.75 67 TRP A N 1
ATOM 532 C CA . TRP A 1 67 ? 11.146 0.005 -22.994 1.00 94.75 67 TRP A CA 1
ATOM 533 C C . TRP A 1 67 ? 10.017 -1.008 -22.777 1.00 94.75 67 TRP A C 1
ATOM 535 O O . TRP A 1 67 ? 9.819 -1.958 -23.544 1.00 94.75 67 TRP A O 1
ATOM 545 N N . ARG A 1 68 ? 9.218 -0.763 -21.738 1.00 94.62 68 ARG A N 1
ATOM 546 C CA . ARG A 1 68 ? 7.988 -1.481 -21.406 1.00 94.62 68 ARG A CA 1
ATOM 547 C C . ARG A 1 68 ? 6.860 -0.501 -21.128 1.00 94.62 68 ARG A C 1
ATOM 549 O O . ARG A 1 68 ? 7.054 0.495 -20.438 1.00 94.62 68 ARG A O 1
ATOM 556 N N . ILE A 1 69 ? 5.661 -0.810 -21.617 1.00 95.38 69 ILE A N 1
ATOM 557 C CA . ILE A 1 69 ? 4.444 -0.157 -21.135 1.00 95.38 69 ILE A CA 1
ATOM 558 C C . ILE A 1 69 ? 4.101 -0.735 -19.769 1.00 95.38 69 ILE A C 1
ATOM 560 O O . ILE A 1 69 ? 3.870 -1.936 -19.621 1.00 95.38 69 ILE A O 1
ATOM 564 N N . SER A 1 70 ? 4.044 0.129 -18.767 1.00 95.81 70 SER A N 1
ATOM 565 C CA . SER A 1 70 ? 3.759 -0.236 -17.386 1.00 95.81 70 SER A CA 1
ATOM 566 C C . SER A 1 70 ? 2.676 0.666 -16.807 1.00 95.81 70 SER A C 1
ATOM 568 O O . SER A 1 70 ? 2.538 1.824 -17.202 1.00 95.81 70 SER A O 1
ATOM 570 N N . CYS A 1 71 ? 1.877 0.141 -15.877 1.00 96.00 71 CYS A N 1
ATOM 571 C CA . CYS A 1 71 ? 1.08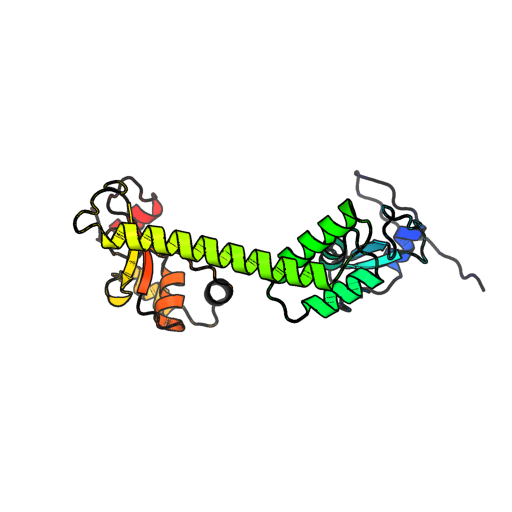9 1.018 -15.022 1.00 96.00 71 CYS A CA 1
ATOM 572 C C . CYS A 1 71 ? 2.013 1.690 -13.996 1.00 96.00 71 CYS A C 1
ATOM 574 O O . CYS A 1 71 ? 3.019 1.106 -13.579 1.00 96.00 71 CYS A O 1
ATOM 576 N N . LYS A 1 72 ? 1.636 2.889 -13.547 1.00 95.06 72 LYS A N 1
ATOM 577 C CA . LYS A 1 72 ? 2.374 3.676 -12.552 1.00 95.06 72 LYS A CA 1
ATOM 578 C C . LYS A 1 72 ? 2.715 2.869 -11.297 1.00 95.06 72 LYS A C 1
ATOM 580 O O . LYS A 1 72 ? 3.845 2.930 -10.828 1.00 95.06 72 LYS A O 1
ATOM 585 N N . GLU A 1 73 ? 1.772 2.072 -10.799 1.00 94.69 73 GLU A N 1
ATOM 586 C CA . GLU A 1 73 ? 1.961 1.216 -9.620 1.00 94.69 73 GLU A CA 1
ATOM 587 C C . GLU A 1 73 ? 3.066 0.167 -9.829 1.00 94.69 73 GLU A C 1
ATOM 589 O O . GLU A 1 73 ? 3.973 0.042 -9.003 1.00 94.69 73 GLU A O 1
ATOM 594 N N . CYS A 1 74 ? 3.032 -0.563 -10.952 1.00 96.31 74 CYS A N 1
ATOM 595 C CA . CYS A 1 74 ? 4.062 -1.549 -11.273 1.00 96.31 74 CYS A CA 1
ATOM 596 C C . CYS A 1 74 ? 5.422 -0.890 -11.473 1.00 96.31 74 CYS A C 1
ATOM 598 O O . CYS A 1 74 ? 6.406 -1.393 -10.949 1.00 96.31 74 CYS A O 1
ATOM 600 N N . ASN A 1 75 ? 5.476 0.244 -12.172 1.00 95.56 75 ASN A N 1
ATOM 601 C CA . ASN A 1 75 ? 6.717 0.982 -12.400 1.00 95.56 75 ASN A CA 1
ATOM 602 C C . ASN A 1 75 ? 7.358 1.441 -11.074 1.00 95.56 75 ASN A C 1
ATOM 604 O O . ASN A 1 75 ? 8.516 1.147 -10.787 1.00 95.56 75 ASN A O 1
ATOM 608 N N . GLN A 1 76 ? 6.567 2.061 -10.193 1.00 94.69 76 GLN A N 1
ATOM 609 C CA . GLN A 1 76 ? 7.015 2.480 -8.859 1.00 94.69 76 GLN A CA 1
ATOM 610 C C . GLN A 1 76 ? 7.414 1.302 -7.960 1.00 94.69 76 GLN A C 1
ATOM 612 O O . GLN A 1 76 ? 8.259 1.438 -7.070 1.00 94.69 76 GLN A O 1
ATOM 617 N N . THR A 1 77 ? 6.785 0.141 -8.145 1.00 95.12 77 THR A N 1
ATOM 618 C CA . THR A 1 77 ? 7.130 -1.066 -7.390 1.00 95.12 77 THR A CA 1
ATOM 619 C C . THR A 1 77 ? 8.406 -1.708 -7.915 1.00 95.12 77 THR A C 1
ATOM 621 O O . THR A 1 77 ? 9.256 -2.065 -7.106 1.00 95.12 77 THR A O 1
ATOM 624 N N . LYS A 1 78 ? 8.564 -1.801 -9.239 1.00 96.12 78 LYS A N 1
ATOM 625 C CA . LYS A 1 78 ? 9.758 -2.323 -9.904 1.00 96.12 78 LYS A CA 1
ATOM 626 C C . LYS A 1 78 ? 11.002 -1.525 -9.528 1.00 96.12 78 LYS A C 1
ATOM 628 O O . LYS A 1 78 ? 11.998 -2.117 -9.127 1.00 96.12 78 LYS A O 1
ATOM 633 N N . SER A 1 79 ? 10.931 -0.193 -9.587 1.00 95.50 79 SER A N 1
ATOM 634 C CA . SER A 1 79 ? 12.045 0.681 -9.199 1.00 95.50 79 SER A CA 1
ATOM 635 C C . SER A 1 79 ? 13.361 0.244 -9.883 1.00 95.50 79 SER A C 1
ATOM 637 O O . SER A 1 79 ? 13.404 0.126 -11.107 1.00 95.50 79 SER A O 1
ATOM 639 N N . LYS A 1 80 ? 14.422 -0.023 -9.112 1.00 94.38 80 LYS A N 1
ATOM 640 C CA . LYS A 1 80 ? 15.754 -0.433 -9.589 1.00 94.38 80 LYS A CA 1
ATOM 641 C C . LYS A 1 80 ? 15.877 -1.931 -9.922 1.00 94.38 80 LYS A C 1
ATOM 643 O O . LYS A 1 80 ? 16.960 -2.379 -10.305 1.00 94.38 80 LYS A O 1
ATOM 648 N N . MET A 1 81 ? 14.806 -2.715 -9.789 1.00 97.44 81 MET A N 1
ATOM 649 C CA . MET A 1 81 ? 14.813 -4.114 -10.220 1.00 97.44 81 MET A CA 1
ATOM 650 C C . MET A 1 81 ? 14.824 -4.209 -11.748 1.00 97.44 81 MET A C 1
ATOM 652 O O . MET A 1 81 ? 14.163 -3.428 -12.445 1.00 97.44 81 MET A O 1
ATOM 656 N N . THR A 1 82 ? 15.530 -5.206 -12.273 1.00 97.75 82 THR A N 1
ATOM 657 C CA . THR A 1 82 ? 15.377 -5.627 -13.668 1.00 97.75 82 THR A CA 1
ATOM 658 C C . THR A 1 82 ? 14.002 -6.257 -13.891 1.00 97.75 82 THR A C 1
ATOM 660 O O . THR A 1 82 ? 13.295 -6.625 -12.953 1.00 97.75 82 THR A O 1
ATOM 663 N N . GLU A 1 83 ? 13.589 -6.403 -15.146 1.00 97.06 83 GLU A N 1
ATOM 664 C CA . GLU A 1 83 ? 12.344 -7.083 -15.504 1.00 97.06 83 GLU A CA 1
ATOM 665 C C . GLU A 1 83 ? 12.299 -8.512 -14.939 1.00 97.06 83 GLU A C 1
ATOM 667 O O . GLU A 1 83 ? 11.258 -8.937 -14.440 1.00 97.06 83 GLU A O 1
ATOM 672 N N . LEU A 1 84 ? 13.418 -9.242 -14.986 1.00 96.25 84 LEU A N 1
ATOM 673 C CA . LEU A 1 84 ? 13.503 -10.610 -14.473 1.00 96.25 84 LEU A CA 1
ATOM 674 C C . LEU A 1 84 ? 13.386 -10.647 -12.948 1.00 96.25 84 LEU A C 1
ATOM 676 O O . LEU A 1 84 ? 12.584 -11.410 -12.406 1.00 96.25 84 LEU A O 1
ATOM 680 N N . GLU A 1 85 ? 14.130 -9.781 -12.261 1.00 97.25 85 GLU A N 1
ATOM 681 C CA . GLU A 1 85 ? 14.063 -9.645 -10.805 1.00 97.25 85 GLU A CA 1
ATOM 682 C C . GLU A 1 85 ? 12.661 -9.235 -10.347 1.00 97.25 85 GLU A C 1
ATOM 684 O O . GLU A 1 85 ? 12.128 -9.810 -9.403 1.00 97.25 85 GLU A O 1
ATOM 689 N N . TYR A 1 86 ? 12.012 -8.303 -11.051 1.00 97.56 86 TYR A N 1
ATOM 690 C CA . TYR A 1 86 ? 10.668 -7.857 -10.703 1.00 97.56 86 TYR A CA 1
ATOM 691 C C . TYR A 1 86 ? 9.595 -8.918 -10.976 1.00 97.56 86 TYR A C 1
ATOM 693 O O . TYR A 1 86 ? 8.660 -9.073 -10.190 1.00 97.56 86 TYR A O 1
ATOM 701 N N . LYS A 1 87 ? 9.727 -9.709 -12.047 1.00 95.44 87 LYS A N 1
ATOM 702 C CA . LYS A 1 87 ? 8.852 -10.874 -12.266 1.00 95.44 87 LYS A CA 1
ATOM 703 C C . LYS A 1 87 ? 8.998 -11.891 -11.137 1.00 95.44 87 LYS A C 1
ATOM 705 O O . LYS A 1 87 ? 7.988 -12.396 -10.645 1.00 95.44 87 LYS A O 1
ATOM 710 N N . LYS A 1 88 ? 10.231 -12.149 -10.686 1.00 94.88 88 LYS A N 1
ATOM 711 C CA . LYS A 1 88 ? 10.480 -13.007 -9.523 1.00 94.88 88 LYS A CA 1
ATOM 712 C C . LYS A 1 88 ? 9.885 -12.401 -8.251 1.00 94.88 88 LYS A C 1
ATOM 714 O O . LYS A 1 88 ? 9.143 -13.094 -7.568 1.00 94.88 88 LYS A O 1
ATOM 719 N N . PHE A 1 89 ? 10.071 -11.103 -8.006 1.00 95.38 89 PHE A N 1
ATOM 720 C CA . PHE A 1 89 ? 9.428 -10.379 -6.907 1.00 95.38 89 PHE A CA 1
ATOM 721 C C . PHE A 1 89 ? 7.908 -10.580 -6.897 1.00 95.38 89 PHE A C 1
ATOM 723 O O . PHE A 1 89 ? 7.335 -10.927 -5.869 1.00 95.38 89 PHE A O 1
ATOM 730 N N . ILE A 1 90 ? 7.230 -10.391 -8.034 1.00 93.88 90 ILE A N 1
ATOM 731 C CA . ILE A 1 90 ? 5.775 -10.584 -8.130 1.00 93.88 90 ILE A CA 1
ATOM 732 C C . ILE A 1 90 ? 5.395 -12.024 -7.774 1.00 93.88 90 ILE A C 1
ATOM 734 O O . ILE A 1 90 ? 4.443 -12.219 -7.022 1.00 93.88 90 ILE A O 1
ATOM 738 N N . LYS A 1 91 ? 6.139 -13.014 -8.283 1.00 92.06 91 LYS A N 1
ATOM 739 C CA . LYS A 1 91 ? 5.896 -14.436 -8.009 1.00 92.06 91 LYS A CA 1
ATOM 740 C C . LYS A 1 91 ? 6.047 -14.759 -6.520 1.00 92.06 91 LYS A C 1
ATOM 742 O O . LYS A 1 91 ? 5.141 -15.341 -5.935 1.00 92.06 91 LYS A O 1
ATOM 747 N N . GLU A 1 92 ? 7.155 -14.347 -5.909 1.00 87.00 92 GLU A N 1
ATOM 748 C CA . GLU A 1 92 ? 7.455 -14.607 -4.493 1.00 87.00 92 GLU A CA 1
ATOM 749 C C . GLU A 1 92 ? 6.499 -13.864 -3.547 1.00 87.00 92 GLU A C 1
ATOM 751 O O . GLU A 1 92 ? 6.226 -14.323 -2.442 1.00 87.00 92 GLU A O 1
ATOM 756 N N . THR A 1 93 ? 5.958 -12.721 -3.979 1.00 89.44 93 THR A N 1
ATOM 757 C CA . THR A 1 93 ? 5.088 -11.873 -3.148 1.00 89.44 93 THR A CA 1
ATOM 758 C C . THR A 1 93 ? 3.597 -12.001 -3.454 1.00 89.44 93 THR A C 1
ATOM 760 O O . THR A 1 93 ? 2.800 -11.250 -2.889 1.00 89.44 93 THR A O 1
ATOM 763 N N . ALA A 1 94 ? 3.192 -12.926 -4.330 1.00 88.12 94 ALA A N 1
ATOM 764 C CA . ALA A 1 94 ? 1.813 -13.039 -4.813 1.00 88.12 94 ALA A CA 1
ATOM 765 C C . ALA A 1 94 ? 0.787 -13.243 -3.683 1.00 88.12 94 ALA A C 1
ATOM 767 O O . ALA A 1 94 ? -0.285 -12.643 -3.720 1.00 88.12 94 ALA A O 1
ATOM 768 N N . ASN A 1 95 ? 1.152 -14.029 -2.665 1.00 85.25 95 ASN A N 1
ATOM 769 C CA . ASN A 1 95 ? 0.284 -14.387 -1.536 1.00 85.25 95 ASN A CA 1
ATOM 770 C C . ASN A 1 95 ? 0.586 -13.590 -0.256 1.00 85.25 95 ASN A C 1
ATOM 772 O O . ASN A 1 95 ? 0.014 -13.866 0.797 1.00 85.25 95 ASN A O 1
ATOM 776 N N . LEU A 1 96 ? 1.503 -12.620 -0.315 1.00 82.19 96 LEU A N 1
ATOM 777 C CA . LEU A 1 96 ? 1.882 -11.839 0.857 1.00 82.19 96 LEU A CA 1
ATOM 778 C C . LEU A 1 96 ? 0.911 -10.679 1.083 1.00 82.19 96 LEU A C 1
ATOM 780 O O . LEU A 1 96 ? 0.531 -9.969 0.148 1.00 82.19 96 LEU A O 1
ATOM 784 N N . LYS A 1 97 ? 0.583 -10.422 2.355 1.00 80.31 97 LYS A N 1
ATOM 785 C CA . LYS A 1 97 ? -0.102 -9.186 2.760 1.00 80.31 97 LYS A CA 1
ATOM 786 C C . LYS A 1 97 ? 0.747 -7.963 2.389 1.00 80.31 97 LYS A C 1
ATOM 788 O O . LYS A 1 97 ? 1.977 -8.027 2.336 1.00 80.31 97 LYS A O 1
ATOM 793 N N . LYS A 1 98 ? 0.092 -6.814 2.196 1.00 78.69 98 LYS A N 1
ATOM 794 C CA . LYS A 1 98 ? 0.723 -5.552 1.767 1.00 78.69 98 LYS A CA 1
ATOM 795 C C . LYS A 1 98 ? 1.920 -5.140 2.634 1.00 78.69 98 LYS A C 1
ATOM 797 O O . LYS A 1 98 ? 2.936 -4.725 2.087 1.00 78.69 98 LYS A O 1
ATOM 802 N N . ILE A 1 99 ? 1.825 -5.297 3.958 1.00 76.75 99 ILE A N 1
ATOM 803 C CA . ILE A 1 99 ? 2.912 -4.971 4.900 1.00 76.75 99 ILE A CA 1
ATOM 804 C C . ILE A 1 99 ? 4.155 -5.825 4.614 1.00 76.75 99 ILE A C 1
ATOM 806 O O . ILE A 1 99 ? 5.230 -5.281 4.375 1.00 76.75 99 ILE A O 1
ATOM 810 N N . ALA A 1 100 ? 3.999 -7.151 4.551 1.00 78.38 100 ALA A N 1
ATOM 811 C CA . ALA A 1 100 ? 5.096 -8.067 4.239 1.00 78.38 100 ALA A CA 1
ATOM 812 C C . ALA A 1 100 ? 5.678 -7.802 2.841 1.00 78.38 100 ALA A C 1
ATOM 814 O O . ALA A 1 100 ? 6.895 -7.766 2.672 1.00 78.38 100 ALA A O 1
ATOM 815 N N . LYS A 1 101 ? 4.815 -7.521 1.855 1.00 85.00 101 LYS A N 1
ATOM 816 C CA . LYS A 1 101 ? 5.219 -7.156 0.491 1.00 85.00 101 LYS A CA 1
ATOM 817 C C . LYS A 1 101 ? 6.028 -5.853 0.429 1.00 85.00 101 LYS A C 1
ATOM 819 O O . LYS A 1 101 ? 6.951 -5.745 -0.375 1.00 85.00 101 LYS A O 1
ATOM 824 N N . ASN A 1 102 ? 5.711 -4.871 1.270 1.00 85.00 102 ASN A N 1
ATOM 825 C CA . ASN A 1 102 ? 6.486 -3.635 1.376 1.00 85.00 102 ASN A CA 1
ATOM 826 C C . ASN A 1 102 ? 7.829 -3.865 2.084 1.00 85.00 102 ASN A C 1
ATOM 828 O O . ASN A 1 102 ? 8.841 -3.340 1.628 1.00 85.00 102 ASN A O 1
ATOM 832 N N . ASN A 1 103 ? 7.857 -4.681 3.142 1.00 85.44 103 ASN A N 1
ATOM 833 C CA . ASN A 1 103 ? 9.097 -5.026 3.843 1.00 85.44 103 ASN A CA 1
ATOM 834 C C . ASN A 1 103 ? 10.092 -5.718 2.909 1.00 85.44 103 ASN A C 1
ATOM 836 O O . ASN A 1 103 ? 11.217 -5.245 2.759 1.00 85.44 103 ASN A O 1
ATOM 840 N N . ILE A 1 104 ? 9.656 -6.771 2.210 1.00 90.75 104 ILE A N 1
ATOM 841 C CA . ILE A 1 104 ? 10.518 -7.480 1.259 1.00 90.75 104 ILE A CA 1
ATOM 842 C C . ILE A 1 104 ? 10.950 -6.569 0.103 1.00 90.75 104 ILE A C 1
ATOM 844 O O . ILE A 1 104 ? 12.100 -6.634 -0.316 1.00 90.75 104 ILE A O 1
ATOM 848 N N . LYS A 1 105 ? 10.087 -5.653 -0.369 1.00 92.62 105 LYS A N 1
ATOM 849 C CA . LYS A 1 105 ? 10.479 -4.635 -1.360 1.00 92.62 105 LYS A CA 1
ATOM 850 C C . LYS A 1 105 ? 11.630 -3.772 -0.841 1.00 92.62 105 LYS A C 1
ATOM 852 O O . LYS A 1 105 ? 12.604 -3.584 -1.558 1.00 92.62 105 LYS A O 1
ATOM 857 N N . ASN A 1 106 ? 11.527 -3.253 0.380 1.00 92.25 106 ASN A N 1
ATOM 858 C CA . ASN A 1 106 ? 12.555 -2.386 0.958 1.00 92.25 106 ASN A CA 1
ATOM 859 C C . ASN A 1 106 ? 13.880 -3.132 1.153 1.00 92.25 106 ASN A C 1
ATOM 861 O O . ASN A 1 106 ? 14.929 -2.588 0.820 1.00 92.25 106 ASN A O 1
ATOM 865 N N . ILE A 1 107 ? 13.828 -4.383 1.619 1.00 92.25 107 ILE A N 1
ATOM 866 C CA . ILE A 1 107 ? 15.011 -5.244 1.761 1.00 92.25 107 ILE A CA 1
ATOM 867 C C . ILE A 1 107 ? 15.668 -5.477 0.397 1.00 92.25 107 ILE A C 1
ATOM 869 O O . ILE A 1 107 ? 16.864 -5.257 0.252 1.00 92.25 107 ILE A O 1
ATOM 873 N N . VAL A 1 108 ? 14.884 -5.843 -0.621 1.00 94.69 108 VAL A N 1
ATOM 874 C CA . VAL A 1 108 ? 15.386 -6.053 -1.987 1.00 94.69 108 VAL A CA 1
ATOM 875 C C . VAL A 1 108 ? 16.037 -4.789 -2.548 1.00 94.69 108 VAL A C 1
ATOM 877 O O . VAL A 1 108 ? 17.111 -4.865 -3.135 1.00 94.69 108 VAL A O 1
ATOM 880 N N . LEU A 1 109 ? 15.417 -3.620 -2.367 1.00 93.56 109 LEU A N 1
ATOM 881 C CA . LEU A 1 109 ? 15.997 -2.361 -2.839 1.00 93.56 109 LEU A CA 1
ATOM 882 C C . LEU A 1 109 ? 17.292 -2.011 -2.099 1.00 93.56 109 LEU A C 1
ATOM 884 O O . LEU A 1 109 ? 18.241 -1.574 -2.742 1.00 93.56 109 LEU A O 1
ATOM 888 N N . LYS A 1 110 ? 17.356 -2.259 -0.787 1.00 93.94 110 LYS A N 1
ATOM 889 C CA . LYS A 1 110 ? 18.577 -2.088 0.006 1.00 93.94 110 LYS A CA 1
ATOM 890 C C . LYS A 1 110 ? 19.696 -3.015 -0.484 1.00 93.94 110 LYS A C 1
ATOM 892 O O . LYS A 1 110 ? 20.803 -2.550 -0.716 1.00 93.94 110 LYS A O 1
ATOM 897 N N . MET A 1 111 ? 19.393 -4.290 -0.735 1.00 94.56 111 MET A N 1
ATOM 898 C CA . MET A 1 111 ? 20.355 -5.247 -1.299 1.00 94.56 111 MET A CA 1
ATOM 899 C C . MET A 1 111 ? 20.874 -4.805 -2.666 1.00 94.56 111 MET A C 1
ATOM 901 O O . MET A 1 111 ? 22.069 -4.891 -2.921 1.00 94.56 111 MET A O 1
ATOM 905 N N . LEU A 1 112 ? 19.999 -4.297 -3.536 1.00 93.75 112 LEU A N 1
ATOM 906 C CA . LEU A 1 112 ? 20.420 -3.764 -4.831 1.00 93.75 112 LEU A CA 1
ATOM 907 C C . LEU A 1 112 ? 21.342 -2.550 -4.692 1.00 93.75 112 LEU A C 1
ATOM 909 O O . LEU A 1 112 ? 22.263 -2.412 -5.491 1.00 93.75 112 LEU A O 1
ATOM 913 N N . ASP A 1 113 ? 21.101 -1.691 -3.704 1.00 92.50 113 ASP A N 1
ATOM 914 C CA . ASP A 1 113 ? 21.925 -0.505 -3.463 1.00 92.50 113 ASP A CA 1
ATOM 915 C C . ASP A 1 113 ? 23.285 -0.852 -2.833 1.00 92.50 113 ASP A C 1
ATOM 917 O O . ASP A 1 113 ? 24.281 -0.212 -3.158 1.00 92.50 113 ASP A O 1
ATOM 921 N N . GLU A 1 114 ? 23.347 -1.879 -1.982 1.00 92.88 114 GLU A N 1
ATOM 922 C CA . GLU A 1 114 ? 24.569 -2.281 -1.269 1.00 92.88 114 GLU A CA 1
ATOM 923 C C . GLU A 1 114 ? 25.410 -3.316 -2.028 1.00 92.88 114 GLU A C 1
ATOM 925 O O . GLU A 1 114 ? 26.633 -3.216 -2.072 1.00 92.88 114 GLU A O 1
ATOM 930 N N . LYS A 1 115 ? 24.760 -4.329 -2.611 1.00 91.62 115 LYS A N 1
ATOM 931 C CA . LYS A 1 115 ? 25.400 -5.507 -3.221 1.00 91.62 115 LYS A CA 1
ATOM 932 C C . LYS A 1 115 ? 25.260 -5.541 -4.747 1.00 91.62 115 LYS A C 1
ATOM 934 O O . LYS A 1 115 ? 25.955 -6.306 -5.403 1.00 91.62 115 LYS A O 1
ATOM 939 N N . GLY A 1 116 ? 24.349 -4.758 -5.334 1.00 90.31 116 GLY A N 1
ATOM 940 C CA . GLY A 1 116 ? 24.081 -4.766 -6.781 1.00 90.31 116 GLY A CA 1
ATOM 941 C C . GLY A 1 116 ? 23.294 -5.983 -7.290 1.00 90.31 116 GLY A C 1
ATOM 942 O O . GLY A 1 116 ? 22.889 -6.010 -8.458 1.00 90.31 116 GLY A O 1
ATOM 943 N N . GLU A 1 117 ? 23.023 -6.956 -6.421 1.00 91.69 117 GLU A N 1
ATOM 944 C CA . GLU A 1 117 ? 22.320 -8.203 -6.711 1.00 91.69 117 GLU A CA 1
ATOM 945 C C . GLU A 1 117 ? 21.345 -8.584 -5.587 1.00 91.69 117 GLU A C 1
ATOM 947 O O . GLU A 1 117 ? 21.398 -8.051 -4.479 1.00 91.69 117 GLU A O 1
ATOM 952 N N . ILE A 1 118 ? 20.419 -9.501 -5.885 1.00 92.88 118 ILE A N 1
ATOM 953 C CA . ILE A 1 118 ? 19.369 -9.925 -4.950 1.00 92.88 118 ILE A CA 1
ATO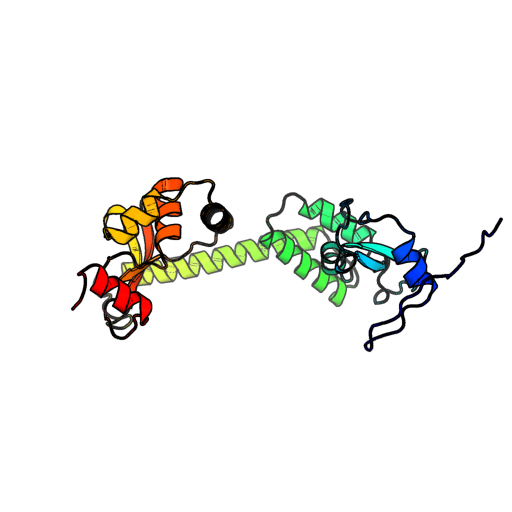M 954 C C . ILE A 1 118 ? 19.594 -11.378 -4.543 1.00 92.88 118 ILE A C 1
ATOM 956 O O . ILE A 1 118 ? 19.399 -12.291 -5.352 1.00 92.88 118 ILE A O 1
ATOM 960 N N . ASN A 1 119 ? 19.864 -11.600 -3.257 1.00 94.06 119 ASN A N 1
ATOM 961 C CA . ASN A 1 119 ? 19.735 -12.915 -2.645 1.00 94.06 119 ASN A CA 1
ATOM 962 C C . ASN A 1 119 ? 18.306 -13.092 -2.105 1.00 94.06 119 ASN A C 1
ATOM 964 O O . ASN A 1 119 ? 17.917 -12.507 -1.097 1.00 94.06 119 ASN A O 1
ATOM 968 N N . TRP A 1 120 ? 17.503 -13.894 -2.804 1.00 90.25 120 TRP A N 1
ATOM 969 C CA . TRP A 1 120 ? 16.082 -14.070 -2.486 1.00 90.25 120 TRP A CA 1
ATOM 970 C C . TRP A 1 120 ? 15.829 -14.837 -1.192 1.00 90.25 120 TRP A C 1
ATOM 972 O O . TRP A 1 120 ? 14.823 -14.578 -0.536 1.00 90.25 120 TRP A O 1
ATOM 982 N N . GLU A 1 121 ? 16.713 -15.768 -0.843 1.00 89.06 121 GLU A N 1
ATOM 983 C CA . GLU A 1 121 ? 16.589 -16.545 0.390 1.00 89.06 121 GLU A CA 1
ATOM 984 C C . GLU A 1 121 ? 16.916 -15.665 1.596 1.00 89.06 121 GLU A C 1
ATOM 986 O O . GLU A 1 121 ? 16.133 -15.566 2.539 1.00 89.06 121 GLU A O 1
ATOM 991 N N . GLU A 1 122 ? 18.010 -14.908 1.499 1.00 91.56 122 GLU A N 1
ATOM 992 C CA . GLU A 1 122 ? 18.379 -13.896 2.489 1.00 91.56 122 GLU A CA 1
ATOM 993 C C . GLU A 1 122 ? 17.260 -12.854 2.652 1.00 91.56 122 GLU A C 1
ATOM 995 O O . GLU A 1 122 ? 16.850 -12.558 3.771 1.00 91.56 122 GLU A O 1
ATOM 1000 N N . ALA A 1 123 ? 16.682 -12.359 1.551 1.00 88.50 123 ALA A N 1
ATOM 1001 C CA . ALA A 1 123 ? 15.608 -11.367 1.606 1.00 88.50 123 ALA A CA 1
ATOM 1002 C C . ALA A 1 123 ? 14.350 -11.893 2.319 1.00 88.50 123 ALA A C 1
ATOM 1004 O O . ALA A 1 123 ? 13.699 -11.150 3.062 1.00 88.50 123 ALA A O 1
ATOM 1005 N N . LYS A 1 124 ? 14.002 -13.171 2.117 1.00 85.88 124 LYS A N 1
ATOM 1006 C CA . LYS A 1 124 ? 12.887 -13.827 2.816 1.00 85.88 124 LYS A CA 1
ATOM 1007 C C . LYS A 1 124 ? 13.176 -13.979 4.303 1.00 85.88 124 LYS A C 1
ATOM 1009 O O . LYS A 1 124 ? 12.345 -13.562 5.107 1.00 85.88 124 LYS A O 1
ATOM 1014 N N . ASN A 1 125 ? 14.355 -14.486 4.657 1.00 85.50 125 ASN A N 1
ATOM 1015 C CA . ASN A 1 125 ? 14.760 -14.674 6.050 1.00 85.50 125 ASN A CA 1
ATOM 1016 C C . ASN A 1 125 ? 14.806 -13.343 6.804 1.00 85.50 125 ASN A C 1
ATOM 1018 O O . ASN A 1 125 ? 14.243 -13.236 7.886 1.00 85.50 125 ASN A O 1
ATOM 1022 N N . MET A 1 126 ? 15.344 -12.288 6.190 1.00 85.56 126 MET A N 1
ATOM 1023 C CA . MET A 1 126 ? 15.300 -10.937 6.758 1.00 85.56 126 MET A CA 1
ATOM 1024 C C . MET A 1 126 ? 13.870 -10.414 6.905 1.00 85.56 126 MET A C 1
ATOM 1026 O O . MET A 1 126 ? 13.560 -9.743 7.881 1.00 85.56 126 MET A O 1
ATOM 1030 N N . THR A 1 127 ? 12.971 -10.718 5.964 1.00 79.75 127 THR A N 1
ATOM 1031 C CA . THR A 1 127 ? 11.563 -10.311 6.088 1.00 79.75 127 THR A CA 1
ATOM 1032 C C . THR A 1 127 ? 10.898 -10.996 7.280 1.00 79.75 127 THR A C 1
ATOM 1034 O O . THR A 1 127 ? 10.162 -10.339 8.012 1.00 79.75 127 THR A O 1
ATOM 1037 N N . ILE A 1 128 ? 11.158 -12.291 7.479 1.00 77.50 128 ILE A N 1
ATOM 1038 C CA . ILE A 1 128 ? 10.658 -13.057 8.626 1.00 77.50 128 ILE A CA 1
ATOM 1039 C C . ILE A 1 128 ? 11.245 -12.492 9.916 1.00 77.50 128 ILE A C 1
ATOM 1041 O O . ILE A 1 128 ? 10.476 -12.124 10.794 1.00 77.50 128 ILE A O 1
ATOM 1045 N N . ASN A 1 129 ? 12.566 -12.330 9.994 1.00 77.94 129 ASN A N 1
ATOM 1046 C CA . ASN A 1 129 ? 13.242 -11.804 11.179 1.00 77.94 129 ASN A CA 1
ATOM 1047 C C . ASN A 1 129 ? 12.742 -10.403 11.539 1.00 77.94 129 ASN A C 1
ATOM 1049 O O . ASN A 1 129 ? 12.385 -10.177 12.682 1.00 77.94 129 ASN A O 1
ATOM 1053 N N . ASN A 1 130 ? 12.590 -9.498 10.567 1.00 75.19 130 ASN A N 1
ATOM 1054 C CA . ASN A 1 130 ? 12.044 -8.161 10.820 1.00 75.19 130 ASN A CA 1
ATOM 1055 C C . ASN A 1 130 ? 10.590 -8.203 11.317 1.00 75.19 130 ASN A C 1
ATOM 1057 O O . ASN A 1 130 ? 10.152 -7.305 12.033 1.00 75.19 130 ASN A O 1
ATOM 1061 N N . LEU A 1 131 ? 9.797 -9.189 10.882 1.00 74.06 131 LEU A N 1
ATOM 1062 C CA . LEU A 1 131 ? 8.441 -9.376 11.394 1.00 74.06 131 LEU A CA 1
ATOM 1063 C C . LEU A 1 131 ? 8.472 -9.953 12.810 1.00 74.06 131 LEU A C 1
ATOM 1065 O O . LEU A 1 131 ? 7.737 -9.445 13.646 1.00 74.06 131 LEU A O 1
ATOM 1069 N N . VAL A 1 132 ? 9.316 -10.955 13.072 1.00 73.31 132 VAL A N 1
ATOM 1070 C CA . VAL A 1 132 ? 9.514 -11.568 14.396 1.00 73.31 132 VAL A CA 1
ATOM 1071 C C . VAL A 1 132 ? 10.016 -10.534 15.396 1.00 73.31 132 VAL A C 1
ATOM 1073 O O . VAL A 1 132 ? 9.355 -10.332 16.398 1.00 73.31 132 VAL A O 1
ATOM 1076 N N . GLU A 1 133 ? 11.075 -9.791 15.081 1.00 71.12 133 GLU A N 1
ATOM 1077 C CA . GLU A 1 133 ? 11.602 -8.703 15.914 1.00 71.12 133 GLU A CA 1
ATOM 1078 C C . GLU A 1 133 ? 10.518 -7.655 16.193 1.00 71.12 133 GLU A C 1
ATOM 1080 O O . GLU A 1 133 ? 10.333 -7.202 17.318 1.00 71.12 133 GLU A O 1
ATOM 1085 N N . ARG A 1 134 ? 9.717 -7.301 15.180 1.00 71.12 134 ARG A N 1
ATOM 1086 C CA . ARG A 1 134 ? 8.585 -6.394 15.381 1.00 71.12 134 ARG A CA 1
ATOM 1087 C C . ARG A 1 134 ? 7.510 -6.999 16.288 1.00 71.12 134 ARG A C 1
ATOM 1089 O O . ARG A 1 134 ? 6.910 -6.249 17.052 1.00 71.12 134 ARG A O 1
ATOM 1096 N N . PHE A 1 135 ? 7.244 -8.301 16.200 1.00 67.56 135 PHE A N 1
ATOM 1097 C CA . PHE A 1 135 ? 6.342 -9.002 17.115 1.00 67.56 135 PHE A CA 1
ATOM 1098 C C . PHE A 1 135 ? 6.906 -9.047 18.534 1.00 67.56 135 PHE A C 1
ATOM 1100 O O . PHE A 1 135 ? 6.158 -8.732 19.445 1.00 67.56 135 PHE A O 1
ATOM 1107 N N . GLU A 1 136 ? 8.193 -9.343 18.716 1.00 69.81 136 GLU A N 1
ATOM 1108 C CA . GLU A 1 136 ? 8.877 -9.347 20.015 1.00 69.81 136 GLU A CA 1
ATOM 1109 C C . GLU A 1 136 ? 8.857 -7.958 20.657 1.00 69.81 136 GLU A C 1
ATOM 1111 O O . GLU A 1 136 ? 8.524 -7.836 21.828 1.00 69.81 136 GLU A O 1
ATOM 1116 N N . ILE A 1 137 ? 9.107 -6.889 19.891 1.00 63.94 137 ILE A N 1
ATOM 1117 C CA . ILE A 1 137 ? 8.981 -5.507 20.379 1.00 63.94 137 ILE A CA 1
ATOM 1118 C C . ILE A 1 137 ? 7.536 -5.209 20.790 1.00 63.94 137 ILE A C 1
ATOM 1120 O O . ILE A 1 137 ? 7.311 -4.582 21.822 1.00 63.94 137 ILE A O 1
ATOM 1124 N N . ILE A 1 138 ? 6.547 -5.631 19.994 1.00 59.50 138 ILE A N 1
ATOM 1125 C CA . ILE A 1 138 ? 5.130 -5.453 20.338 1.00 59.50 138 ILE A CA 1
ATOM 1126 C C . ILE A 1 138 ? 4.785 -6.257 21.595 1.00 59.50 138 ILE A C 1
ATOM 1128 O O . ILE A 1 138 ? 4.085 -5.743 22.458 1.00 59.50 138 ILE A O 1
ATOM 1132 N N . GLU A 1 139 ? 5.273 -7.487 21.719 1.00 63.22 139 GLU A N 1
ATOM 1133 C CA . GLU A 1 139 ? 5.070 -8.351 22.877 1.00 63.22 139 GLU A CA 1
ATOM 1134 C C . GLU A 1 139 ? 5.744 -7.768 24.122 1.00 63.22 139 GLU A C 1
ATOM 1136 O O . GLU A 1 139 ? 5.116 -7.702 25.169 1.00 63.22 139 GLU A O 1
ATOM 1141 N N . GLU A 1 140 ? 6.961 -7.239 24.012 1.00 63.91 140 GLU A N 1
ATOM 1142 C CA . GLU A 1 140 ? 7.658 -6.542 25.092 1.00 63.91 140 GLU A CA 1
ATOM 1143 C C . GLU A 1 140 ? 6.931 -5.248 25.481 1.00 63.91 140 GLU A C 1
ATOM 1145 O O . GLU A 1 140 ? 6.785 -4.954 26.664 1.00 63.91 140 GLU A O 1
ATOM 1150 N N . GLN A 1 141 ? 6.430 -4.474 24.514 1.00 60.97 141 GLN A N 1
ATOM 1151 C CA . GLN A 1 141 ? 5.611 -3.287 24.776 1.00 60.97 141 GLN A CA 1
ATOM 1152 C C . GLN A 1 141 ? 4.296 -3.658 25.465 1.00 60.97 141 GLN A C 1
ATOM 1154 O O . GLN A 1 141 ? 3.914 -3.007 26.434 1.00 60.97 141 GLN A O 1
ATOM 1159 N N . LEU A 1 142 ? 3.632 -4.723 25.013 1.00 55.16 142 LEU A N 1
ATOM 1160 C CA . LEU A 1 142 ? 2.422 -5.253 25.635 1.00 55.16 142 LEU A CA 1
ATOM 1161 C C . LEU A 1 142 ? 2.708 -5.788 27.037 1.00 55.16 142 LEU A C 1
ATOM 1163 O O . LEU A 1 142 ? 1.917 -5.528 27.934 1.00 55.16 142 LEU A O 1
ATOM 1167 N N . ASN A 1 143 ? 3.831 -6.473 27.246 1.00 52.69 143 ASN A N 1
ATOM 1168 C CA . ASN A 1 143 ? 4.255 -6.996 28.540 1.00 52.69 143 ASN A CA 1
ATOM 1169 C C . ASN A 1 143 ? 4.665 -5.870 29.491 1.00 52.69 143 ASN A C 1
ATOM 1171 O O . ASN A 1 143 ? 4.289 -5.916 30.649 1.00 52.69 143 ASN A O 1
ATOM 1175 N N . LYS A 1 144 ? 5.319 -4.801 29.021 1.00 54.88 144 LYS A N 1
ATOM 1176 C CA . LYS A 1 144 ? 5.560 -3.579 29.812 1.00 54.88 144 LYS A CA 1
ATOM 1177 C C . LYS A 1 144 ? 4.258 -2.859 30.151 1.00 54.88 144 LYS A C 1
ATOM 1179 O O . LYS A 1 144 ? 4.099 -2.379 31.271 1.00 54.88 144 LYS A O 1
ATOM 1184 N N . GLU A 1 145 ? 3.310 -2.798 29.216 1.00 52.00 145 GLU A N 1
ATOM 1185 C CA . GLU A 1 145 ? 1.966 -2.290 29.497 1.00 52.00 145 GLU A CA 1
ATOM 1186 C C . GLU A 1 145 ? 1.204 -3.197 30.475 1.00 52.00 145 GLU A C 1
ATOM 1188 O O . GLU A 1 145 ? 0.458 -2.683 31.301 1.00 52.00 145 GLU A O 1
ATOM 1193 N N . LEU A 1 146 ? 1.374 -4.519 30.410 1.00 44.44 146 LEU A N 1
ATOM 1194 C CA . LEU A 1 146 ? 0.747 -5.498 31.300 1.00 44.44 146 LEU A CA 1
ATOM 1195 C C . LEU A 1 146 ? 1.387 -5.486 32.689 1.00 44.44 146 LEU A C 1
ATOM 1197 O O . LEU A 1 146 ? 0.649 -5.361 33.650 1.00 44.44 146 LEU A O 1
ATOM 1201 N N . ASP A 1 147 ? 2.710 -5.499 32.826 1.00 42.00 147 ASP A N 1
ATOM 1202 C CA . ASP A 1 147 ? 3.424 -5.365 34.104 1.00 42.00 147 ASP A CA 1
ATOM 1203 C C . ASP A 1 147 ? 3.187 -3.989 34.739 1.00 42.00 147 ASP A C 1
ATOM 1205 O O . ASP A 1 147 ? 2.992 -3.878 35.952 1.00 42.00 147 ASP A O 1
ATOM 1209 N N . GLY A 1 148 ? 3.094 -2.936 33.918 1.00 43.22 148 GLY A N 1
ATOM 1210 C CA . GLY A 1 148 ? 2.651 -1.608 34.345 1.00 43.22 148 GLY A CA 1
ATOM 1211 C C . GLY A 1 148 ? 1.176 -1.553 34.771 1.00 43.22 148 GLY A C 1
ATOM 1212 O O . GLY A 1 148 ? 0.804 -0.684 35.560 1.00 43.22 148 GLY A O 1
ATOM 1213 N N . ARG A 1 149 ? 0.335 -2.485 34.296 1.00 42.66 149 ARG A N 1
ATOM 1214 C CA . ARG A 1 149 ? -1.081 -2.645 34.687 1.00 42.66 149 ARG A CA 1
ATOM 1215 C C . ARG A 1 149 ? -1.290 -3.666 35.815 1.00 42.66 149 ARG A C 1
ATOM 1217 O O . ARG A 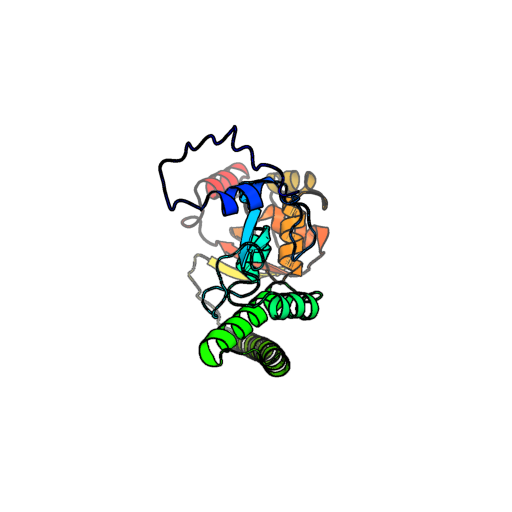1 149 ? -2.292 -3.569 36.511 1.00 42.66 149 ARG A O 1
ATOM 1224 N N . VAL A 1 150 ? -0.363 -4.601 36.031 1.00 36.28 150 VAL A N 1
ATOM 1225 C CA . VAL A 1 150 ? -0.411 -5.646 37.073 1.00 36.28 150 VAL A CA 1
ATOM 1226 C C . VAL A 1 150 ? 0.244 -5.175 38.381 1.00 36.28 150 VAL A C 1
ATOM 1228 O O . VAL A 1 150 ? 0.024 -5.773 39.427 1.00 36.28 150 VAL A O 1
ATOM 1231 N N . LYS A 1 151 ? 0.941 -4.030 38.381 1.00 38.69 151 LYS A N 1
ATOM 1232 C CA . LYS A 1 151 ? 1.404 -3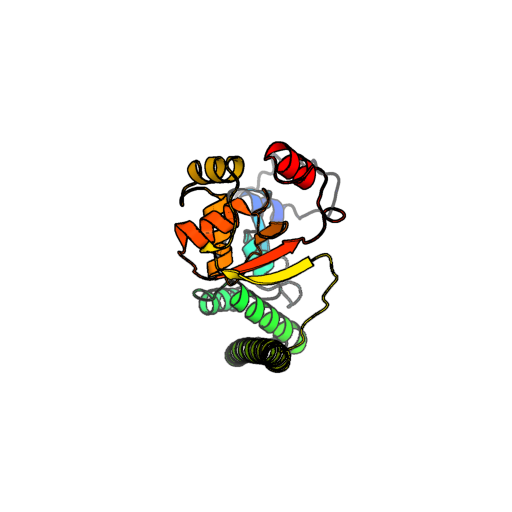.344 39.604 1.00 38.69 151 LYS A CA 1
ATOM 1233 C C . LYS A 1 151 ? 0.687 -2.031 39.917 1.00 38.69 151 LYS A C 1
ATOM 1235 O O . LYS A 1 151 ? 1.259 -1.162 40.571 1.00 38.69 151 LYS A O 1
ATOM 1240 N N . LYS A 1 152 ? -0.560 -1.867 39.478 1.00 36.03 152 LYS A N 1
ATOM 1241 C CA . LYS A 1 152 ? -1.363 -0.708 39.864 1.00 36.03 152 LYS A CA 1
ATOM 1242 C C . LYS A 1 152 ? -2.784 -1.112 40.250 1.00 36.03 152 LYS A C 1
ATOM 1244 O O . LYS A 1 152 ? 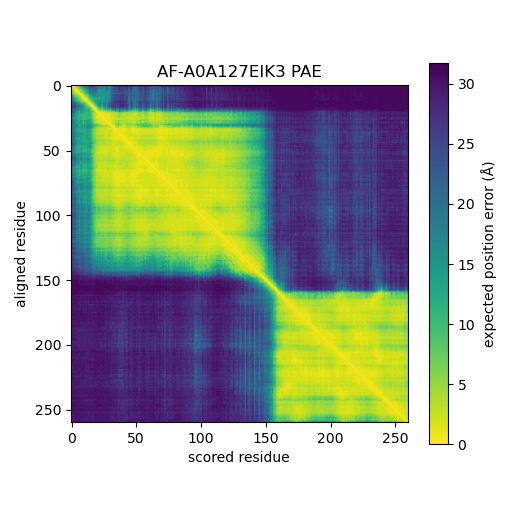-3.735 -0.930 39.499 1.00 36.03 152 LYS A O 1
ATOM 1249 N N . GLU A 1 153 ? -2.905 -1.523 41.506 1.00 42.22 153 GLU A N 1
ATOM 1250 C CA . GLU A 1 153 ? -4.035 -1.094 42.337 1.00 42.22 153 GLU A CA 1
ATOM 1251 C C . GLU A 1 153 ? -4.072 0.456 42.472 1.00 42.22 153 GLU A C 1
ATOM 1253 O O . GLU A 1 153 ? -5.083 1.003 42.882 1.00 42.22 153 GLU A O 1
ATOM 1258 N N . ASP A 1 154 ? -3.060 1.179 41.961 1.00 40.00 154 ASP A N 1
ATOM 1259 C CA . ASP A 1 154 ? -2.973 2.645 41.902 1.00 40.00 154 ASP A CA 1
ATOM 1260 C C . ASP A 1 154 ? -2.623 3.192 40.493 1.00 40.00 154 ASP A C 1
ATOM 1262 O O . ASP A 1 154 ? -1.499 3.621 40.233 1.00 40.00 154 ASP A O 1
ATOM 1266 N N . ALA A 1 155 ? -3.557 3.210 39.530 1.00 33.72 155 ALA A N 1
ATOM 1267 C CA . ALA A 1 155 ? -3.358 3.854 38.211 1.00 33.72 155 ALA A CA 1
ATOM 1268 C C . ALA A 1 155 ? -4.206 5.109 38.001 1.00 33.72 155 ALA A C 1
ATOM 1270 O O . ALA A 1 155 ? -4.812 5.295 36.950 1.00 33.72 155 ALA A O 1
ATOM 1271 N N . PHE A 1 156 ? -4.209 5.993 38.994 1.00 40.88 156 PHE A N 1
ATOM 1272 C CA . PHE A 1 156 ? -4.530 7.398 38.777 1.00 40.88 156 PHE A CA 1
ATOM 1273 C C . PHE A 1 156 ? -3.456 8.066 37.892 1.00 40.88 156 PHE A C 1
ATOM 1275 O O . PHE A 1 156 ? -2.257 7.787 38.014 1.00 40.88 156 PHE A O 1
ATOM 1282 N N . SER A 1 157 ? -3.932 8.984 37.048 1.00 40.84 157 SER A N 1
ATOM 1283 C CA . SER A 1 157 ? -3.241 9.902 36.125 1.00 40.84 157 SER A CA 1
ATOM 1284 C C . SER A 1 157 ? -2.816 9.381 34.736 1.00 40.84 157 SER A C 1
ATOM 1286 O O . SER A 1 157 ? -1.783 8.743 34.541 1.00 40.84 157 SER A O 1
ATOM 1288 N N . LEU A 1 158 ? -3.617 9.770 33.738 1.00 34.59 158 LEU A N 1
ATOM 1289 C CA . LEU A 1 158 ? -3.170 10.093 32.382 1.00 34.59 158 LEU A CA 1
ATOM 1290 C C . LEU A 1 158 ? -4.004 11.302 31.911 1.00 34.59 158 LEU A C 1
ATOM 1292 O O . LEU A 1 158 ? -4.914 11.143 31.117 1.00 34.59 158 LEU A O 1
ATOM 1296 N N . ASP A 1 159 ? -3.746 12.484 32.488 1.00 48.31 159 ASP A N 1
ATOM 1297 C CA . ASP A 1 159 ? -4.624 13.674 32.471 1.00 48.31 159 ASP A CA 1
ATOM 1298 C C . ASP A 1 159 ? -6.049 13.408 33.009 1.00 48.31 159 ASP A C 1
ATOM 1300 O O . ASP A 1 159 ? -6.755 12.512 32.556 1.00 48.31 159 ASP A O 1
ATOM 1304 N N . ASP A 1 160 ? -6.567 14.260 33.899 1.00 56.34 160 ASP A N 1
ATOM 1305 C CA . ASP A 1 160 ? -7.961 14.180 34.401 1.00 56.34 160 ASP A CA 1
ATOM 1306 C C . ASP A 1 160 ? -9.035 14.331 33.291 1.00 56.34 160 ASP A C 1
ATOM 1308 O O . ASP A 1 160 ? -10.239 14.346 33.547 1.00 56.34 160 ASP A O 1
ATOM 1312 N N . LYS A 1 161 ? -8.602 14.452 32.031 1.00 55.78 161 LYS A N 1
ATOM 1313 C CA . LYS A 1 161 ? -9.394 14.808 30.858 1.00 55.78 161 LYS A CA 1
ATOM 1314 C C . LYS A 1 161 ? -9.627 13.654 29.883 1.00 55.78 161 LYS A C 1
ATOM 1316 O O . LYS A 1 161 ? -10.663 13.669 29.221 1.00 55.78 161 LYS A O 1
ATOM 1321 N N . ILE A 1 162 ? -8.731 12.665 29.746 1.00 53.56 162 ILE A N 1
ATOM 1322 C CA . ILE A 1 162 ? -8.864 11.580 28.743 1.00 53.56 162 ILE A CA 1
ATOM 1323 C C . ILE A 1 162 ? -8.409 10.228 29.301 1.00 53.56 162 ILE A C 1
ATOM 1325 O O . ILE A 1 162 ? -7.301 10.087 29.788 1.00 53.56 162 ILE A O 1
ATOM 1329 N N . MET A 1 163 ? -9.213 9.182 29.103 1.00 70.75 163 MET A N 1
ATOM 1330 C CA . MET A 1 163 ? -8.855 7.796 29.418 1.00 70.75 163 MET A CA 1
ATOM 1331 C C . MET A 1 163 ? -8.863 6.918 28.159 1.00 70.75 163 MET A C 1
ATOM 1333 O O . MET A 1 163 ? -9.891 6.784 27.497 1.00 70.75 163 MET A O 1
ATOM 1337 N N . CYS A 1 164 ? -7.745 6.254 27.855 1.00 73.25 164 CYS A N 1
ATOM 1338 C CA . CYS A 1 164 ? -7.645 5.279 26.763 1.00 73.25 164 CYS A CA 1
ATOM 1339 C C . CYS A 1 164 ? -7.561 3.855 27.322 1.00 73.25 164 CYS A C 1
ATOM 1341 O O . CYS A 1 164 ? -6.617 3.526 28.038 1.00 73.25 164 CYS A O 1
ATOM 1343 N N . CYS A 1 165 ? -8.524 2.993 26.993 1.00 73.75 165 CYS A N 1
ATOM 1344 C CA . CYS A 1 165 ? -8.560 1.626 27.515 1.00 73.75 165 CYS A CA 1
ATOM 1345 C C . CYS A 1 165 ? -9.345 0.660 26.616 1.00 73.75 165 CYS A C 1
ATOM 1347 O O . CYS A 1 165 ? -10.046 1.063 25.684 1.00 73.75 165 CYS A O 1
ATOM 1349 N N . MET A 1 166 ? -9.216 -0.638 26.907 1.00 81.69 166 MET A N 1
ATOM 1350 C CA . MET A 1 166 ? -10.144 -1.647 26.401 1.00 81.69 166 MET A CA 1
ATOM 1351 C C . MET A 1 166 ? -11.440 -1.560 27.200 1.00 81.69 166 MET A C 1
ATOM 1353 O O . MET A 1 166 ? -11.428 -1.683 28.424 1.00 81.69 166 MET A O 1
ATOM 1357 N N . TYR A 1 167 ? -12.554 -1.382 26.503 1.00 78.19 167 TYR A N 1
ATOM 1358 C CA . TYR A 1 167 ? -13.857 -1.159 27.106 1.00 78.19 167 TYR A CA 1
ATOM 1359 C C . TYR A 1 167 ? -14.853 -2.209 26.647 1.00 78.19 167 TYR A C 1
ATOM 1361 O O . TYR A 1 167 ? -14.806 -2.671 25.506 1.00 78.19 167 TYR A O 1
ATOM 1369 N N . ASP A 1 168 ? -15.748 -2.594 27.548 1.00 82.19 168 ASP A N 1
ATOM 1370 C CA . ASP A 1 168 ? -16.828 -3.513 27.223 1.00 82.19 168 ASP A CA 1
ATOM 1371 C C . ASP A 1 168 ? -17.829 -2.806 26.306 1.00 82.19 168 ASP A C 1
ATOM 1373 O O . ASP A 1 168 ? -18.368 -1.751 26.649 1.00 82.19 168 ASP A O 1
ATOM 1377 N N . THR A 1 169 ? -18.079 -3.388 25.135 1.00 85.00 169 THR A N 1
ATOM 1378 C CA . THR A 1 169 ? -19.015 -2.836 24.147 1.00 85.00 169 THR A CA 1
ATOM 1379 C C . THR A 1 169 ? -20.423 -2.642 24.701 1.00 85.00 169 THR A C 1
ATOM 1381 O O . THR A 1 169 ? -21.103 -1.701 24.294 1.00 85.00 169 THR A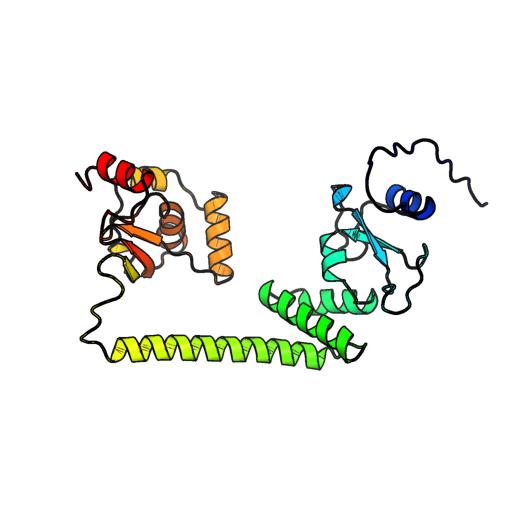 O 1
ATOM 1384 N N . SER A 1 170 ? -20.843 -3.480 25.658 1.00 82.31 170 SER A N 1
ATOM 1385 C CA . SER A 1 170 ? -22.160 -3.395 26.298 1.00 82.31 170 SER A CA 1
ATOM 1386 C C . SER A 1 170 ? -22.301 -2.201 27.245 1.00 82.31 170 SER A C 1
ATOM 1388 O O . SER A 1 170 ? -23.416 -1.784 27.545 1.00 82.31 170 SER A O 1
ATOM 1390 N N . LYS A 1 171 ? -21.178 -1.625 27.692 1.00 83.81 171 LYS A N 1
ATOM 1391 C CA . LYS A 1 171 ? -21.144 -0.459 28.584 1.00 83.81 171 LYS A CA 1
ATOM 1392 C C . LYS A 1 171 ? -21.105 0.870 27.828 1.00 83.81 171 LYS A C 1
ATOM 1394 O O . LYS A 1 171 ? -21.181 1.921 28.457 1.00 83.81 171 LYS A O 1
ATOM 1399 N N . ILE A 1 172 ? -20.958 0.845 26.502 1.00 88.38 172 ILE A N 1
ATOM 1400 C CA . ILE A 1 172 ? -20.977 2.059 25.681 1.00 88.38 172 ILE A CA 1
ATOM 1401 C C . ILE A 1 172 ? -22.421 2.545 25.570 1.00 88.38 172 ILE A C 1
ATOM 1403 O O . ILE A 1 172 ? -23.281 1.852 25.025 1.00 88.38 172 ILE A O 1
ATOM 1407 N N . VAL A 1 173 ? -22.677 3.758 26.055 1.00 89.06 173 VAL A N 1
ATOM 1408 C CA . VAL A 1 173 ? -24.002 4.374 25.988 1.00 89.06 173 VAL A CA 1
ATOM 1409 C C . VAL A 1 173 ? -24.201 4.968 24.599 1.00 89.06 173 VAL A C 1
ATOM 1411 O O . VAL A 1 173 ? -23.433 5.816 24.148 1.00 89.06 173 VAL A O 1
ATOM 1414 N N . VAL A 1 174 ? -25.250 4.527 23.911 1.00 89.62 174 VAL A N 1
ATOM 1415 C CA . VAL A 1 174 ? -25.602 5.009 22.573 1.00 89.62 174 VAL A CA 1
ATOM 1416 C C . VAL A 1 174 ? -26.817 5.921 22.681 1.00 89.62 174 VAL A C 1
ATOM 1418 O O . VAL A 1 174 ? -27.893 5.483 23.085 1.00 89.62 174 VAL A O 1
ATOM 1421 N N . SER A 1 175 ? -26.653 7.190 22.306 1.00 88.94 175 SER A N 1
ATOM 1422 C CA . SER A 1 175 ? -27.751 8.158 22.319 1.00 88.94 175 SER A CA 1
ATOM 1423 C C . SER A 1 175 ? -28.830 7.820 21.283 1.00 88.94 175 SER A C 1
ATOM 1425 O O . SER A 1 175 ?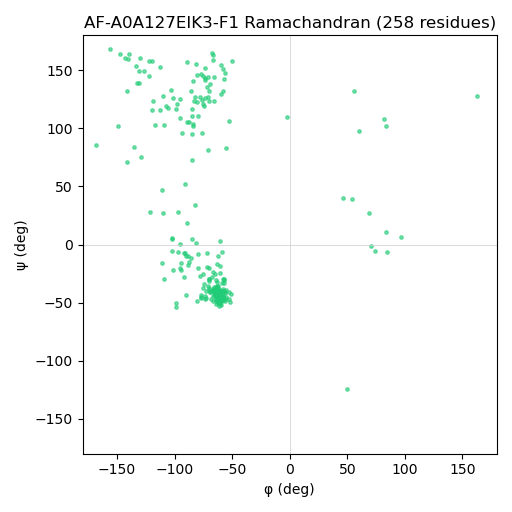 -28.595 7.076 20.325 1.00 88.94 175 SER A O 1
ATOM 1427 N N . LYS A 1 176 ? -30.022 8.411 21.423 1.00 89.00 176 LYS A N 1
ATOM 1428 C CA . LYS A 1 176 ? -31.145 8.177 20.499 1.00 89.00 176 LYS A CA 1
ATOM 1429 C C . LYS A 1 176 ? -30.797 8.570 19.058 1.00 89.00 176 LYS A C 1
ATOM 1431 O O . LYS A 1 176 ? -31.115 7.829 18.126 1.00 89.00 176 LYS A O 1
ATOM 1436 N N . THR A 1 177 ? -30.101 9.692 18.879 1.00 90.31 177 THR A N 1
ATOM 1437 C CA . THR A 1 177 ? -29.651 10.169 17.565 1.00 90.31 177 THR A CA 1
ATOM 1438 C C . THR A 1 177 ? -28.668 9.189 16.931 1.00 90.31 177 THR A C 1
ATOM 1440 O O . THR A 1 177 ? -28.842 8.794 15.777 1.00 90.31 177 THR A O 1
ATOM 1443 N N . ILE A 1 178 ? -27.676 8.710 17.689 1.00 92.31 178 ILE A N 1
ATOM 1444 C CA . ILE A 1 178 ? -26.710 7.738 17.167 1.00 92.31 178 ILE A CA 1
ATOM 1445 C C . ILE A 1 178 ? -27.372 6.386 16.889 1.00 92.31 178 ILE A C 1
ATOM 1447 O O . ILE A 1 178 ? -27.100 5.784 15.852 1.00 92.31 178 ILE A O 1
ATOM 1451 N N . ALA A 1 179 ? -28.277 5.925 17.753 1.00 91.75 179 ALA A N 1
ATOM 1452 C CA . ALA A 1 179 ? -29.021 4.689 17.535 1.00 91.75 179 ALA A CA 1
ATOM 1453 C C . ALA A 1 179 ? -29.816 4.733 16.217 1.00 91.75 179 ALA A C 1
ATOM 1455 O O . ALA A 1 179 ? -29.833 3.753 15.470 1.00 91.75 179 ALA A O 1
ATOM 1456 N N . ASN A 1 180 ? -30.423 5.877 15.886 1.00 91.38 180 ASN A N 1
ATOM 1457 C CA . ASN A 1 180 ? -31.112 6.071 14.608 1.00 91.38 180 ASN A CA 1
ATOM 1458 C C . ASN A 1 180 ? -30.149 6.033 13.413 1.00 91.38 180 ASN A C 1
ATOM 1460 O O . ASN A 1 180 ? -30.474 5.417 12.399 1.00 91.38 180 ASN A O 1
ATOM 1464 N N . ASN A 1 181 ? -28.959 6.626 13.535 1.00 92.56 181 ASN A N 1
ATOM 1465 C CA . ASN A 1 181 ? -27.930 6.554 12.492 1.00 92.56 181 ASN A CA 1
ATOM 1466 C C . ASN A 1 181 ? -27.423 5.120 12.295 1.00 92.56 181 ASN A C 1
ATOM 1468 O O . ASN A 1 181 ? -27.256 4.671 11.163 1.00 92.56 181 ASN A O 1
ATOM 1472 N N . ILE A 1 182 ? -27.226 4.379 13.387 1.00 93.88 182 ILE A N 1
ATOM 1473 C CA . ILE A 1 182 ? -26.817 2.972 13.362 1.00 93.88 182 ILE A CA 1
ATOM 1474 C C . ILE A 1 182 ? -27.852 2.109 12.633 1.00 93.88 182 ILE A C 1
ATOM 1476 O O . ILE A 1 182 ? -27.471 1.285 11.807 1.00 93.88 182 ILE A O 1
ATOM 1480 N N . LYS A 1 183 ? -29.153 2.327 12.863 1.00 92.75 183 LYS A N 1
ATOM 1481 C CA . LYS A 1 183 ? -30.229 1.589 12.170 1.00 92.75 183 LYS A CA 1
ATOM 1482 C C . LYS A 1 183 ? -30.218 1.766 10.648 1.00 92.75 183 LYS A C 1
ATOM 1484 O O . LYS A 1 183 ? -30.726 0.905 9.940 1.00 92.75 183 LYS A O 1
ATOM 1489 N N . GLN A 1 184 ? -29.657 2.865 10.144 1.00 92.38 184 GLN A N 1
ATOM 1490 C CA . GLN A 1 184 ? -29.533 3.128 8.706 1.00 92.38 184 GLN A CA 1
ATOM 1491 C C . GLN A 1 184 ? -28.276 2.488 8.092 1.00 92.38 184 GLN A C 1
ATOM 1493 O O . GLN A 1 184 ? -28.126 2.451 6.868 1.00 92.38 184 GLN A O 1
ATOM 1498 N N . LEU A 1 185 ? -27.353 1.990 8.920 1.00 94.00 185 LEU A N 1
ATOM 1499 C CA . LEU A 1 185 ? -26.162 1.292 8.458 1.00 94.00 185 LEU A CA 1
ATOM 1500 C C . LEU A 1 185 ? -26.466 -0.168 8.131 1.00 94.00 185 LEU A C 1
ATOM 1502 O O . LEU A 1 185 ? -27.382 -0.796 8.650 1.00 94.00 185 LEU A O 1
ATOM 1506 N N . ASN A 1 186 ? -25.640 -0.725 7.254 1.00 93.31 186 ASN A N 1
ATOM 1507 C CA . ASN A 1 186 ? -25.617 -2.148 6.968 1.00 93.31 186 ASN A CA 1
ATOM 1508 C C . ASN A 1 186 ? -24.186 -2.576 6.623 1.00 93.31 186 ASN A C 1
ATOM 1510 O O . ASN A 1 186 ? -23.337 -1.744 6.288 1.00 93.31 186 ASN A O 1
ATOM 1514 N N . LYS A 1 187 ? -23.926 -3.888 6.653 1.00 87.31 187 LYS A N 1
ATOM 1515 C CA . LYS A 1 187 ? -22.600 -4.463 6.358 1.00 87.31 187 LYS A CA 1
ATOM 1516 C C . LYS A 1 187 ? -22.078 -4.156 4.947 1.00 87.31 187 LYS A C 1
ATOM 1518 O O . LYS A 1 187 ? -20.886 -4.280 4.692 1.00 87.31 187 LYS A O 1
ATOM 1523 N N . ASN A 1 188 ? -22.959 -3.769 4.021 1.00 90.62 188 ASN A N 1
ATOM 1524 C CA . ASN A 1 188 ? -22.587 -3.467 2.644 1.00 90.62 188 ASN A CA 1
ATOM 1525 C C . ASN A 1 188 ? -22.184 -2.000 2.425 1.00 90.62 188 ASN A C 1
ATOM 1527 O O . ASN A 1 188 ? -21.662 -1.683 1.353 1.00 90.62 188 ASN A O 1
ATOM 1531 N N . ASN A 1 189 ? -22.391 -1.120 3.410 1.00 93.75 189 ASN A N 1
ATOM 1532 C CA . ASN A 1 189 ? -21.976 0.276 3.339 1.00 93.75 189 ASN A CA 1
ATOM 1533 C C . ASN A 1 189 ? -20.460 0.371 3.105 1.00 93.75 189 ASN A C 1
ATOM 1535 O O . ASN A 1 189 ? -19.682 -0.275 3.806 1.00 93.75 189 ASN A O 1
ATOM 1539 N N . LYS A 1 190 ? -20.039 1.198 2.138 1.00 94.56 190 LYS A N 1
ATOM 1540 C CA . LYS A 1 190 ? -18.627 1.346 1.761 1.00 94.56 190 LYS A CA 1
ATOM 1541 C C . LYS A 1 190 ? -17.731 1.665 2.964 1.00 94.56 190 LYS A C 1
ATOM 1543 O O . LYS A 1 190 ? -16.738 0.980 3.151 1.00 94.56 190 LYS A O 1
ATOM 1548 N N . LYS A 1 191 ? -18.124 2.618 3.818 1.00 93.94 191 LYS A N 1
ATOM 1549 C CA . LYS A 1 191 ? -17.338 2.994 5.006 1.00 93.94 191 LYS A CA 1
ATOM 1550 C C . LYS A 1 191 ? -17.198 1.837 5.996 1.00 93.94 191 LYS A C 1
ATOM 1552 O O . LYS A 1 191 ? -16.148 1.681 6.597 1.00 93.94 191 LYS A O 1
ATOM 1557 N N . ILE A 1 192 ? -18.241 1.019 6.150 1.00 96.69 192 ILE A N 1
ATOM 1558 C CA . ILE A 1 192 ? -18.192 -0.161 7.023 1.00 96.69 192 ILE A CA 1
ATOM 1559 C C . ILE A 1 192 ? -17.271 -1.228 6.433 1.00 96.69 192 ILE A C 1
ATOM 1561 O O . ILE A 1 192 ? -16.481 -1.806 7.166 1.00 96.69 192 ILE A O 1
ATOM 1565 N N . LYS A 1 193 ? -17.313 -1.455 5.115 1.00 96.69 193 LYS A N 1
ATOM 1566 C CA . LYS A 1 193 ? -16.364 -2.360 4.448 1.00 96.69 193 LYS A CA 1
ATOM 1567 C C . LYS A 1 193 ? -14.921 -1.897 4.615 1.00 96.69 193 LYS A C 1
ATOM 1569 O O . LYS A 1 193 ? -14.067 -2.731 4.883 1.00 96.69 193 LYS A O 1
ATOM 1574 N N . ASP A 1 194 ? -14.673 -0.598 4.479 1.00 96.06 194 ASP A N 1
ATOM 1575 C CA . ASP A 1 194 ? -13.340 -0.020 4.648 1.00 96.06 194 ASP A CA 1
ATOM 1576 C C . ASP A 1 194 ? -12.834 -0.251 6.090 1.00 96.06 194 ASP A C 1
ATOM 1578 O O . ASP A 1 194 ? -11.771 -0.839 6.257 1.00 96.06 194 ASP A O 1
ATOM 1582 N N . ILE A 1 195 ? -13.655 0.036 7.113 1.00 95.94 195 ILE A N 1
ATOM 1583 C CA . ILE A 1 195 ? -13.342 -0.252 8.531 1.00 95.94 195 ILE A CA 1
ATOM 1584 C C . ILE A 1 195 ? -13.066 -1.744 8.777 1.00 95.94 195 ILE A C 1
ATOM 1586 O O . ILE A 1 195 ? -12.139 -2.104 9.498 1.00 95.94 195 ILE A O 1
ATOM 1590 N N . LEU A 1 196 ? -13.880 -2.639 8.210 1.00 92.88 196 LEU A N 1
ATOM 1591 C CA . LEU A 1 196 ? -13.690 -4.081 8.389 1.00 92.88 196 LEU A CA 1
ATOM 1592 C C . LEU A 1 196 ? -12.396 -4.559 7.722 1.00 92.88 196 LEU A C 1
ATOM 1594 O O . LEU A 1 196 ? -11.695 -5.395 8.285 1.00 92.88 196 LEU A O 1
ATOM 1598 N N . ASN A 1 197 ? -12.062 -4.025 6.544 1.00 91.25 197 ASN A N 1
ATOM 1599 C CA . ASN A 1 197 ? -10.804 -4.336 5.871 1.00 91.25 197 ASN A CA 1
ATOM 1600 C C . ASN A 1 197 ? -9.607 -3.866 6.704 1.00 91.25 197 ASN A C 1
ATOM 1602 O O . ASN A 1 197 ? -8.693 -4.657 6.916 1.00 91.25 197 ASN A O 1
ATOM 1606 N N . GLU A 1 198 ? -9.641 -2.634 7.221 1.00 88.44 198 GLU A N 1
ATOM 1607 C CA . GLU A 1 198 ? -8.623 -2.099 8.139 1.00 88.44 198 GLU A CA 1
ATOM 1608 C C . GLU A 1 198 ? -8.450 -3.016 9.362 1.00 88.44 198 GLU A C 1
ATOM 1610 O O . GLU A 1 198 ? -7.335 -3.454 9.656 1.00 88.44 198 GLU A O 1
ATOM 1615 N N . TYR A 1 199 ? -9.557 -3.437 9.984 1.00 87.81 199 TYR A N 1
ATOM 1616 C CA . TYR A 1 199 ? -9.536 -4.382 11.103 1.00 87.81 199 TYR A CA 1
ATOM 1617 C C . TYR A 1 199 ? -8.866 -5.720 10.743 1.00 87.81 199 TYR A C 1
ATOM 1619 O O . TYR A 1 199 ? -7.995 -6.197 11.471 1.00 87.81 199 TYR A O 1
ATOM 1627 N N . TYR A 1 200 ? -9.219 -6.332 9.606 1.00 82.75 200 TYR A N 1
ATOM 1628 C CA . TYR A 1 200 ? -8.607 -7.593 9.155 1.00 82.75 200 TYR A CA 1
ATOM 1629 C C . TYR A 1 200 ? -7.140 -7.442 8.702 1.00 82.75 200 TYR A C 1
ATOM 1631 O O . TYR A 1 200 ? -6.381 -8.423 8.670 1.00 82.75 200 TYR A O 1
ATOM 1639 N N . GLU A 1 201 ? -6.719 -6.223 8.364 1.00 76.38 201 GLU A N 1
ATOM 1640 C CA . GLU A 1 201 ? -5.322 -5.855 8.123 1.00 76.38 201 GLU A CA 1
ATOM 1641 C C . GLU A 1 201 ? -4.532 -5.619 9.425 1.00 76.38 201 GLU A C 1
ATOM 1643 O O . GLU A 1 201 ? -3.302 -5.556 9.375 1.00 76.38 201 GLU A O 1
ATOM 1648 N N . GLY A 1 202 ? -5.209 -5.608 10.579 1.00 75.38 202 GLY A N 1
ATOM 1649 C CA . GLY A 1 202 ? -4.623 -5.440 11.910 1.00 75.38 202 GLY A CA 1
ATOM 1650 C C . GLY A 1 202 ? -4.668 -4.004 12.436 1.00 75.38 202 GLY A C 1
ATOM 1651 O O . GLY A 1 202 ? -4.101 -3.738 13.495 1.00 75.38 202 GLY A O 1
ATOM 1652 N N . ASP A 1 203 ? -5.326 -3.086 11.725 1.00 81.50 203 ASP A N 1
ATOM 1653 C CA . ASP A 1 203 ? -5.522 -1.711 12.174 1.00 81.50 203 ASP A CA 1
ATOM 1654 C C . ASP A 1 203 ? -6.789 -1.609 13.034 1.00 81.50 203 ASP A C 1
ATOM 1656 O O . ASP A 1 203 ? -7.923 -1.691 12.554 1.00 81.50 203 ASP A O 1
ATOM 1660 N N . ILE A 1 204 ? -6.595 -1.484 14.347 1.00 84.25 204 ILE A N 1
ATOM 1661 C CA . ILE A 1 204 ? -7.688 -1.420 15.318 1.00 84.25 204 ILE A CA 1
ATOM 1662 C C . ILE A 1 204 ? -8.032 0.048 15.575 1.00 84.25 204 ILE A C 1
ATOM 1664 O O . ILE A 1 204 ? -7.440 0.707 16.434 1.00 84.25 204 ILE A O 1
ATOM 1668 N N . GLY A 1 205 ? -9.048 0.537 14.864 1.00 84.75 205 GLY A N 1
ATOM 1669 C CA . GLY A 1 205 ? -9.619 1.867 15.076 1.00 84.75 205 GLY A CA 1
ATOM 1670 C C . GLY A 1 205 ? -10.092 2.105 16.518 1.00 84.75 205 GLY A C 1
ATOM 1671 O O . GLY A 1 205 ? -10.563 1.192 17.199 1.00 84.75 205 GLY A O 1
ATOM 1672 N N . ILE A 1 206 ? -9.981 3.353 16.978 1.00 89.69 206 ILE A N 1
ATOM 1673 C CA . ILE A 1 206 ? -10.322 3.776 18.344 1.00 89.69 206 ILE A CA 1
ATOM 1674 C C . ILE A 1 206 ? -11.695 4.452 18.342 1.00 89.69 206 ILE A C 1
ATOM 1676 O O . ILE A 1 206 ? -11.915 5.423 17.619 1.00 89.69 206 ILE A O 1
ATOM 1680 N N . ILE A 1 207 ? -12.614 3.975 19.183 1.00 93.81 207 ILE A N 1
ATOM 1681 C CA . ILE A 1 207 ? -13.932 4.597 19.348 1.00 93.81 207 ILE A CA 1
ATOM 1682 C C . ILE A 1 207 ? -13.821 5.757 20.338 1.00 93.81 207 ILE A C 1
ATOM 1684 O O . ILE A 1 207 ? -13.402 5.575 21.478 1.00 93.81 207 ILE A O 1
ATOM 1688 N N . LYS A 1 208 ? -14.222 6.958 19.924 1.00 92.06 208 LYS A N 1
ATOM 1689 C CA . LYS A 1 208 ? -14.246 8.123 20.812 1.00 92.06 208 LYS A CA 1
ATOM 1690 C C . LYS A 1 208 ? -15.557 8.177 21.602 1.00 92.06 208 LYS A C 1
ATOM 1692 O O . LYS A 1 208 ? -16.639 8.065 21.018 1.00 92.06 208 LYS A O 1
ATOM 1697 N N . THR A 1 209 ? -15.459 8.381 22.910 1.00 91.12 209 THR A N 1
ATOM 1698 C CA . THR A 1 209 ? -16.602 8.536 23.819 1.00 91.12 209 THR A CA 1
ATOM 1699 C C . THR A 1 209 ? -16.435 9.779 24.694 1.00 91.12 209 THR A C 1
ATOM 1701 O O . THR A 1 209 ? -15.324 10.278 24.850 1.00 91.12 209 THR A O 1
ATOM 1704 N N . TYR A 1 210 ? -17.524 10.278 25.276 1.00 88.81 210 TYR A N 1
ATOM 1705 C CA . TYR A 1 210 ? -17.521 11.268 26.354 1.00 88.81 210 TYR A CA 1
ATOM 1706 C C . TYR A 1 210 ? -18.210 10.667 27.576 1.00 88.81 210 TYR A C 1
ATOM 1708 O O . TYR A 1 210 ? -19.386 10.324 27.498 1.00 88.81 210 TYR A O 1
ATOM 1716 N N . LYS A 1 211 ? -17.484 10.478 28.682 1.00 84.50 211 LYS A N 1
ATOM 1717 C CA . LYS A 1 211 ? -17.977 9.809 29.901 1.00 84.50 211 LYS A CA 1
ATOM 1718 C C . LYS A 1 211 ? -18.735 8.495 29.605 1.00 84.50 211 LYS A C 1
ATOM 1720 O O . LYS A 1 211 ? -19.754 8.199 30.214 1.00 84.50 211 LYS A O 1
ATOM 1725 N N . GLY A 1 212 ? -18.240 7.707 28.645 1.00 82.62 212 GLY A N 1
ATOM 1726 C CA . GLY A 1 212 ? -18.845 6.439 28.204 1.00 82.62 212 GLY A CA 1
ATOM 1727 C C . GLY A 1 212 ? -19.960 6.561 27.151 1.00 82.62 212 GLY A C 1
ATOM 1728 O O . GLY A 1 212 ? -20.393 5.547 26.606 1.00 82.62 212 GLY A O 1
ATOM 1729 N N . ILE A 1 213 ? -20.385 7.778 26.808 1.00 89.31 213 ILE A N 1
ATOM 1730 C CA . ILE A 1 2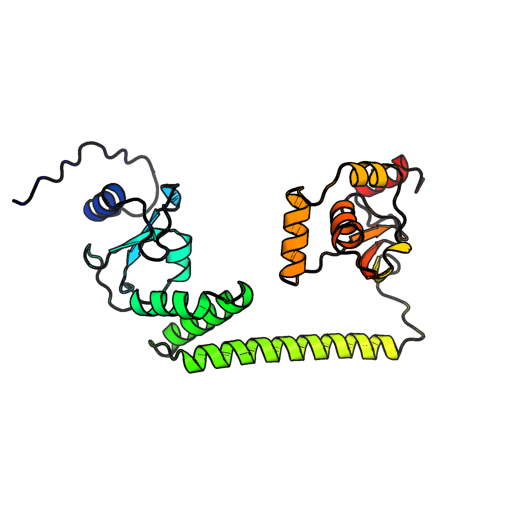13 ? -21.355 8.062 25.744 1.00 89.31 213 ILE A CA 1
ATOM 1731 C C . ILE A 1 213 ? -20.630 8.070 24.399 1.00 89.31 213 ILE A C 1
ATOM 1733 O O . ILE A 1 213 ? -19.647 8.786 24.216 1.00 89.31 213 ILE A O 1
ATOM 1737 N N . LEU A 1 214 ? -21.114 7.287 23.441 1.00 93.88 214 LEU A N 1
ATOM 1738 C CA . LEU A 1 214 ? -20.586 7.244 22.082 1.00 93.88 214 LEU A CA 1
ATOM 1739 C C . LEU A 1 214 ? -20.680 8.622 21.416 1.00 93.88 214 LEU A C 1
ATOM 1741 O O . LEU A 1 214 ? -21.745 9.234 21.406 1.00 93.88 214 LEU A O 1
ATOM 1745 N N . LEU A 1 215 ? -19.578 9.101 20.832 1.00 93.25 215 LEU A N 1
ATOM 1746 C CA . LEU A 1 215 ? -19.577 10.354 20.076 1.00 93.25 215 LEU A CA 1
ATOM 1747 C C . LEU A 1 215 ? -19.906 10.122 18.587 1.00 93.25 215 LEU A C 1
ATOM 1749 O O . LEU A 1 215 ? -19.664 9.031 18.057 1.00 93.25 215 LEU A O 1
ATOM 1753 N N . PRO A 1 216 ? -20.399 11.147 17.860 1.00 90.56 216 PRO A N 1
ATOM 1754 C CA . PRO A 1 216 ? -20.840 11.014 16.465 1.00 90.56 216 PRO A CA 1
ATOM 1755 C C . PRO A 1 216 ? -19.743 10.623 15.475 1.00 90.56 216 PRO A C 1
ATOM 1757 O O . PRO A 1 216 ? -20.028 10.218 14.355 1.00 90.56 216 PRO A O 1
ATOM 1760 N N . THR A 1 217 ? -18.478 10.765 15.848 1.00 89.31 217 THR A N 1
ATOM 1761 C CA . THR A 1 217 ? -17.341 10.357 15.016 1.00 89.31 217 THR A CA 1
ATOM 1762 C C . THR A 1 217 ? -17.075 8.852 15.094 1.00 89.31 217 THR A C 1
ATOM 1764 O O . THR A 1 217 ? -16.445 8.300 14.197 1.00 89.31 217 THR A O 1
ATOM 1767 N N . GLY A 1 218 ? -17.569 8.176 16.138 1.00 91.44 218 GLY A N 1
ATOM 1768 C CA . GLY A 1 218 ? -17.271 6.774 16.424 1.00 91.44 218 GLY A CA 1
ATOM 1769 C C . GLY A 1 218 ? -18.365 5.776 16.044 1.00 91.44 218 GLY A C 1
ATOM 1770 O O . GLY A 1 218 ? -18.137 4.575 16.176 1.00 91.44 218 GLY A O 1
ATOM 1771 N N . PHE A 1 219 ? -19.550 6.206 15.590 1.00 94.38 219 PHE A N 1
ATOM 1772 C CA . PHE A 1 219 ? -20.681 5.274 15.462 1.00 94.38 219 PHE A CA 1
ATOM 1773 C C . PHE A 1 219 ? -20.530 4.233 14.351 1.00 94.38 219 PHE A C 1
ATOM 1775 O O . PHE A 1 219 ? -21.047 3.126 14.492 1.00 94.38 219 PHE A O 1
ATOM 1782 N N . GLN A 1 220 ? -19.812 4.540 13.265 1.00 96.38 220 GLN A N 1
ATOM 1783 C CA . GLN A 1 220 ? -19.524 3.546 12.227 1.00 96.38 220 GLN A CA 1
ATOM 1784 C C . GLN A 1 220 ? -18.561 2.468 12.734 1.00 96.38 220 GLN A C 1
ATOM 1786 O O . GLN A 1 220 ? -18.783 1.290 12.462 1.00 96.38 220 GLN A O 1
ATOM 1791 N N . LEU A 1 221 ? -17.534 2.862 13.498 1.00 96.50 221 LEU A N 1
ATOM 1792 C CA . LEU A 1 221 ? -16.611 1.934 14.159 1.00 96.50 221 LEU A CA 1
ATOM 1793 C C . LEU A 1 221 ? -17.357 1.066 15.173 1.00 96.50 221 LEU A C 1
ATOM 1795 O O . LEU A 1 221 ? -17.233 -0.155 15.142 1.00 96.50 221 LEU A O 1
ATOM 1799 N N . TYR A 1 222 ? -18.197 1.684 16.009 1.00 96.19 222 TYR A N 1
ATOM 1800 C CA . TYR A 1 222 ? -19.047 0.961 16.951 1.00 96.19 222 TYR A CA 1
ATOM 1801 C C . TYR A 1 222 ? -19.938 -0.058 16.235 1.00 96.19 222 TYR A C 1
ATOM 1803 O O . TYR A 1 222 ? -19.933 -1.225 16.606 1.00 96.19 222 TYR A O 1
ATOM 1811 N N . TYR A 1 223 ? -20.635 0.338 15.165 1.00 96.81 223 TYR A N 1
ATOM 1812 C CA . TYR A 1 223 ? -21.460 -0.585 14.386 1.00 96.81 223 TYR A CA 1
ATOM 1813 C C . TYR A 1 223 ? -20.643 -1.741 13.793 1.00 96.81 223 TYR A C 1
ATOM 1815 O O . TYR A 1 223 ? -21.039 -2.899 13.906 1.00 96.81 223 TYR A O 1
ATOM 1823 N N . ALA A 1 224 ? -19.496 -1.455 13.172 1.00 96.62 224 ALA A N 1
ATOM 1824 C CA . ALA A 1 224 ? -18.651 -2.492 12.588 1.00 96.62 224 ALA A CA 1
ATOM 1825 C C . ALA A 1 224 ? -18.191 -3.504 13.651 1.00 96.62 224 ALA A C 1
ATOM 1827 O O . ALA A 1 224 ? -18.309 -4.713 13.458 1.00 96.62 224 ALA A O 1
ATOM 1828 N N . TYR A 1 225 ? -17.720 -3.023 14.799 1.00 95.69 225 TYR A N 1
ATOM 1829 C CA . TYR A 1 225 ? -17.150 -3.875 15.839 1.00 95.69 225 TYR A CA 1
ATOM 1830 C C . TYR A 1 225 ? -18.208 -4.617 16.653 1.00 95.69 225 TYR A C 1
ATOM 1832 O O . TYR A 1 225 ? -18.083 -5.820 16.869 1.00 95.69 225 TYR A O 1
ATOM 1840 N N . ASN A 1 226 ? -19.263 -3.923 17.075 1.00 93.12 226 ASN A N 1
ATOM 1841 C CA . ASN A 1 226 ? -20.308 -4.490 17.917 1.00 93.12 226 ASN A CA 1
ATOM 1842 C C . ASN A 1 226 ? -21.323 -5.300 17.098 1.00 93.12 226 ASN A C 1
ATOM 1844 O O . ASN A 1 226 ? -21.625 -6.431 17.452 1.00 93.12 226 ASN A O 1
ATOM 1848 N N . ASN A 1 227 ? -21.836 -4.756 15.990 1.00 93.31 227 ASN A N 1
ATOM 1849 C CA . ASN A 1 227 ? -22.953 -5.369 15.261 1.00 93.31 227 ASN A CA 1
ATOM 1850 C C . ASN A 1 227 ? -22.517 -6.320 14.140 1.00 93.31 227 ASN A C 1
ATOM 1852 O O . ASN A 1 227 ? -23.285 -7.212 13.785 1.00 93.31 227 ASN A O 1
ATOM 1856 N N . VAL A 1 228 ? -21.336 -6.122 13.538 1.00 92.94 228 VAL A N 1
ATOM 1857 C CA . VAL A 1 228 ? -20.855 -6.996 12.450 1.00 92.94 228 VAL A CA 1
ATOM 1858 C C . VAL A 1 228 ? -19.873 -8.041 12.970 1.00 92.94 228 VAL A C 1
ATOM 1860 O O . VAL A 1 228 ? -20.046 -9.223 12.685 1.00 92.94 228 VAL A O 1
ATOM 1863 N N . LEU A 1 229 ? -18.860 -7.622 13.732 1.00 89.38 229 LEU A N 1
ATOM 1864 C CA . LEU A 1 229 ? -17.830 -8.522 14.263 1.00 89.38 229 LEU A CA 1
ATOM 1865 C C . LEU A 1 229 ? -18.196 -9.168 15.609 1.00 89.38 229 LEU A C 1
ATOM 1867 O O . LEU A 1 229 ? -17.551 -10.140 15.991 1.00 89.38 229 LEU A O 1
ATOM 1871 N N . ASN A 1 230 ? -19.218 -8.666 16.315 1.00 90.00 230 ASN A N 1
ATOM 1872 C CA . ASN A 1 230 ? -19.635 -9.139 17.644 1.00 90.00 230 ASN A CA 1
ATOM 1873 C C . ASN A 1 230 ? -18.494 -9.151 18.682 1.00 90.00 230 ASN A C 1
ATOM 1875 O O . ASN A 1 230 ? -18.369 -10.078 19.488 1.00 90.00 230 ASN A O 1
ATOM 1879 N N . LEU A 1 231 ? -17.633 -8.129 18.661 1.00 87.00 231 LEU A N 1
ATOM 1880 C CA . LEU A 1 231 ? -16.549 -8.000 19.634 1.00 87.00 231 LEU A CA 1
ATOM 1881 C C . LEU A 1 231 ? -17.113 -7.656 21.015 1.00 87.00 231 LEU A C 1
ATOM 1883 O O . LEU A 1 231 ? -17.888 -6.719 21.137 1.00 87.00 231 LEU A O 1
ATOM 1887 N N . LYS A 1 232 ? -16.672 -8.362 22.065 1.00 84.69 232 LYS A N 1
ATOM 1888 C CA . LYS A 1 232 ? -17.066 -8.061 23.459 1.00 84.69 232 LYS A CA 1
ATOM 1889 C C . LYS A 1 232 ? -16.317 -6.867 24.057 1.00 84.69 232 LYS A C 1
ATOM 1891 O O . LYS A 1 232 ? -16.799 -6.221 24.983 1.00 84.69 232 LYS A O 1
ATOM 1896 N N . LYS A 1 233 ? -15.101 -6.608 23.572 1.00 85.00 233 LYS A N 1
ATOM 1897 C CA . LYS A 1 233 ? -14.245 -5.511 24.031 1.00 85.00 233 LYS A CA 1
ATOM 1898 C C . LYS A 1 233 ? -13.682 -4.750 22.840 1.00 85.00 233 LYS A C 1
ATOM 1900 O O . LYS A 1 233 ? -13.258 -5.364 21.864 1.00 85.00 233 LYS A O 1
ATOM 1905 N N . VAL A 1 234 ? -13.642 -3.427 22.949 1.00 87.38 234 VAL A N 1
ATOM 1906 C CA . VAL A 1 234 ? -13.146 -2.507 21.915 1.00 87.38 234 VAL A CA 1
ATOM 1907 C C . VAL A 1 234 ? -12.221 -1.465 22.528 1.00 87.38 234 VAL A C 1
ATOM 1909 O O . VAL A 1 234 ? -12.339 -1.137 23.707 1.00 87.38 234 VAL A O 1
ATOM 1912 N N . LYS A 1 235 ? -11.296 -0.933 21.729 1.00 87.19 235 LYS A N 1
ATOM 1913 C CA . LYS A 1 235 ? -10.424 0.160 22.159 1.00 87.19 235 LYS A CA 1
ATOM 1914 C C . LYS A 1 235 ? -11.193 1.477 22.100 1.00 87.19 235 LYS A C 1
ATOM 1916 O O . LYS A 1 235 ? -11.743 1.818 21.050 1.00 87.19 235 LYS A O 1
ATOM 1921 N N . ILE A 1 236 ? -11.208 2.216 23.207 1.00 86.50 236 ILE A N 1
ATOM 1922 C CA . ILE A 1 236 ? -11.851 3.530 23.275 1.00 86.50 236 ILE A CA 1
ATOM 1923 C C . ILE A 1 236 ? -10.876 4.630 23.689 1.00 86.50 236 ILE A C 1
ATOM 1925 O O . ILE A 1 236 ? -9.867 4.376 24.347 1.00 86.50 236 ILE A O 1
ATOM 1929 N N . MET A 1 237 ? -11.238 5.857 23.331 1.00 88.38 237 MET A N 1
ATOM 1930 C CA . MET A 1 237 ? -10.711 7.098 23.886 1.00 88.38 237 MET A CA 1
ATOM 1931 C C . MET A 1 237 ? -11.872 7.821 24.561 1.00 88.38 237 MET A C 1
ATOM 1933 O O . MET A 1 237 ? -12.728 8.399 23.888 1.00 88.38 237 MET A O 1
ATOM 1937 N N . ASN A 1 238 ? -11.914 7.754 25.886 1.00 84.75 238 ASN A N 1
ATOM 1938 C CA . ASN A 1 238 ? -12.971 8.331 26.692 1.00 84.75 238 ASN A CA 1
ATOM 1939 C C . ASN A 1 238 ? -12.584 9.721 27.186 1.00 84.75 238 ASN A C 1
ATOM 1941 O O . ASN A 1 238 ? -11.741 9.866 28.064 1.00 84.75 238 ASN A O 1
ATOM 1945 N N . VAL A 1 239 ? -13.229 10.736 26.632 1.00 85.75 239 VAL A N 1
ATOM 1946 C CA . VAL A 1 239 ? -13.128 12.120 27.081 1.00 85.75 239 VAL A CA 1
ATOM 1947 C C . VAL A 1 239 ? -13.906 12.278 28.388 1.00 85.75 239 VAL A C 1
ATOM 1949 O O . VAL A 1 239 ? -15.080 11.924 28.465 1.00 85.75 239 VAL A O 1
ATOM 1952 N N . LEU A 1 240 ? -13.259 12.798 29.422 1.00 82.38 240 LEU A N 1
ATOM 1953 C CA . LEU A 1 240 ? -13.811 12.969 30.766 1.00 82.38 240 LEU A CA 1
ATOM 1954 C C . LEU A 1 240 ? -14.256 14.412 31.034 1.00 82.38 240 LEU A C 1
ATOM 1956 O O . LEU A 1 240 ? -15.129 14.637 31.872 1.00 82.38 240 LEU A O 1
ATOM 1960 N N . THR A 1 241 ? -13.723 15.378 30.283 1.00 80.31 241 THR A N 1
ATOM 1961 C CA . THR A 1 241 ? -14.007 16.808 30.443 1.00 80.31 241 THR A CA 1
ATOM 1962 C C . THR A 1 241 ? -14.470 17.451 29.137 1.00 80.31 241 THR A C 1
ATOM 1964 O O . THR A 1 241 ? -14.111 17.033 28.038 1.00 80.31 241 THR A O 1
ATOM 1967 N N . GLU A 1 242 ? -15.317 18.474 29.231 1.00 81.75 242 GLU A N 1
ATOM 1968 C CA . GLU A 1 242 ? -15.889 19.108 28.037 1.00 81.75 242 GLU A CA 1
ATOM 1969 C C . GLU A 1 242 ? -14.905 20.012 27.293 1.00 81.75 242 GLU A C 1
ATOM 1971 O O . GLU A 1 242 ? -15.064 20.238 26.098 1.00 81.75 242 GLU A O 1
ATOM 1976 N N . ASP A 1 243 ? -13.891 20.558 27.959 1.00 81.31 243 ASP A N 1
ATOM 1977 C CA . ASP A 1 243 ? -12.970 21.553 27.397 1.00 81.31 243 ASP A CA 1
ATOM 1978 C C . ASP A 1 243 ? -12.240 21.064 26.137 1.00 81.31 243 ASP A C 1
ATOM 1980 O O . ASP A 1 243 ? -12.004 21.856 25.227 1.00 81.31 243 ASP A O 1
ATOM 1984 N N . ILE A 1 244 ? -12.000 19.758 26.031 1.00 80.25 244 ILE A N 1
ATOM 1985 C CA . ILE A 1 244 ? -11.319 19.117 24.898 1.00 80.25 244 ILE A CA 1
ATOM 1986 C C . ILE A 1 244 ? -12.266 18.543 23.831 1.00 80.25 244 ILE A C 1
ATOM 1988 O O . ILE A 1 244 ? -11.816 17.984 22.826 1.00 80.25 244 ILE A O 1
ATOM 1992 N N . LEU A 1 245 ? -13.581 18.675 24.016 1.00 81.88 245 LEU A N 1
ATOM 1993 C CA . LEU A 1 245 ? -14.549 18.344 22.976 1.00 81.88 245 LEU A CA 1
ATOM 1994 C C . LEU A 1 245 ? -14.546 19.409 21.877 1.00 81.88 245 LEU A C 1
ATOM 1996 O O . LEU A 1 245 ? -14.485 20.617 22.129 1.00 81.88 245 LEU A O 1
ATOM 2000 N N . THR A 1 246 ? -14.692 18.960 20.635 1.00 88.12 246 THR A N 1
ATOM 2001 C CA . THR A 1 246 ? -14.889 19.853 19.490 1.00 88.12 246 THR A CA 1
ATOM 2002 C C . THR A 1 246 ? -16.235 20.581 19.584 1.00 88.12 246 THR A C 1
ATOM 2004 O O . THR A 1 246 ? -17.169 20.126 20.246 1.00 88.12 246 THR A O 1
ATOM 2007 N N . LYS A 1 247 ? -16.375 21.712 18.877 1.00 88.62 247 LYS A N 1
ATOM 2008 C CA . LYS A 1 247 ? -17.641 22.472 18.830 1.00 88.62 247 LYS A CA 1
ATOM 2009 C C . LYS A 1 247 ? -18.825 21.608 18.372 1.00 88.62 247 LYS A C 1
ATOM 2011 O O . LYS A 1 247 ? -19.916 21.733 18.919 1.00 88.62 247 LYS A O 1
ATOM 2016 N N . SER A 1 248 ? -18.604 20.719 17.402 1.00 88.50 248 SER A N 1
ATOM 2017 C CA . SER A 1 248 ? -19.629 19.798 16.901 1.00 88.50 248 SER A CA 1
ATOM 2018 C C . SER A 1 248 ? -19.997 18.718 17.920 1.00 88.50 248 SER A C 1
ATOM 2020 O O . SER A 1 248 ? -21.176 18.416 18.066 1.00 88.50 248 SER A O 1
ATOM 2022 N N . GLU A 1 249 ? -19.029 18.168 18.660 1.00 91.62 249 GLU A N 1
ATOM 2023 C CA . GLU A 1 249 ? -19.293 17.192 19.728 1.00 91.62 249 GLU A CA 1
ATOM 2024 C C . GLU A 1 249 ? -20.082 17.819 20.883 1.00 91.62 249 GLU A C 1
ATOM 2026 O O . GLU A 1 249 ? -21.059 17.226 21.333 1.00 91.62 249 GLU A O 1
ATOM 2031 N N . LYS A 1 250 ? -19.730 19.041 21.307 1.00 90.25 250 LYS A N 1
ATOM 2032 C CA . LYS A 1 250 ? -20.500 19.792 22.316 1.00 90.25 250 LYS A CA 1
ATOM 2033 C C . LYS A 1 250 ? -21.927 20.059 21.851 1.00 90.25 250 LYS A C 1
ATOM 2035 O O . LYS A 1 250 ? -22.875 19.794 22.580 1.00 90.25 250 LYS A O 1
ATOM 2040 N N . SER A 1 251 ? -22.081 20.544 20.617 1.00 90.56 251 SER A N 1
ATOM 2041 C CA . SER A 1 251 ? -23.398 20.801 20.026 1.00 90.56 251 SER A CA 1
ATOM 2042 C C . SER A 1 251 ? -24.249 19.533 19.954 1.00 90.56 251 SER A C 1
ATOM 2044 O O . SER A 1 251 ? -25.440 19.597 20.239 1.00 90.56 251 SER A O 1
ATOM 2046 N N . PHE A 1 252 ? -23.644 18.394 19.613 1.00 91.38 252 PHE A N 1
ATOM 2047 C CA . PHE A 1 252 ? -24.315 17.100 19.613 1.00 91.38 252 PHE A CA 1
ATOM 2048 C C . PHE A 1 252 ? -24.757 16.678 21.019 1.00 91.38 252 PHE A C 1
ATOM 2050 O O . PHE A 1 252 ? -25.913 16.310 21.202 1.00 91.38 252 PHE A O 1
ATOM 2057 N N . LEU A 1 253 ? -23.866 16.752 22.013 1.00 88.69 253 LEU A N 1
ATOM 2058 C CA . LEU A 1 253 ? -24.197 16.352 23.382 1.00 88.69 253 LEU A CA 1
ATOM 2059 C C . LEU A 1 253 ? -25.304 17.232 23.979 1.00 88.69 253 LEU A C 1
ATOM 2061 O O . LEU A 1 253 ? -26.188 16.697 24.637 1.00 88.69 253 LEU A O 1
ATOM 2065 N N . ARG A 1 254 ? -25.309 18.542 23.698 1.00 90.44 254 ARG A N 1
ATOM 2066 C CA . ARG A 1 254 ? -26.402 19.448 24.099 1.00 90.44 254 ARG A CA 1
ATOM 2067 C C . ARG A 1 254 ? -27.718 19.101 23.421 1.00 90.44 254 ARG A C 1
ATOM 2069 O O . ARG A 1 254 ? -28.745 19.009 24.081 1.00 90.44 254 ARG A O 1
ATOM 2076 N N . HIS A 1 255 ? -27.680 18.877 22.108 1.00 88.88 255 HIS A N 1
ATOM 2077 C CA . HIS A 1 255 ? -28.861 18.483 21.341 1.00 88.88 255 HIS A CA 1
ATOM 2078 C C . HIS A 1 255 ? -29.486 17.188 21.881 1.00 88.88 255 HIS A C 1
ATOM 2080 O O . HIS A 1 255 ? -30.705 17.079 21.974 1.00 88.88 255 HIS A O 1
ATOM 2086 N N . ASP A 1 256 ? -28.654 16.223 22.270 1.00 82.88 256 ASP A N 1
ATOM 2087 C CA . ASP A 1 256 ? -29.106 14.946 22.818 1.00 82.88 256 ASP A CA 1
ATOM 2088 C C . ASP A 1 256 ? -29.380 14.990 24.335 1.00 82.88 256 ASP A C 1
ATOM 2090 O O . ASP A 1 256 ? -29.713 13.956 24.912 1.00 82.88 256 ASP A O 1
ATOM 2094 N N . GLY A 1 257 ? -29.277 16.160 24.981 1.00 81.81 257 GLY A N 1
ATOM 2095 C CA . GLY A 1 257 ? -29.572 16.350 26.407 1.00 81.81 257 GLY A CA 1
ATOM 2096 C C . GLY A 1 257 ? -28.572 15.680 27.354 1.00 81.81 257 GLY A C 1
ATOM 2097 O O . GLY A 1 257 ? -28.940 15.280 28.454 1.00 81.81 257 GLY A O 1
ATOM 2098 N N . MET A 1 258 ? -27.327 15.500 26.911 1.00 77.81 258 MET A N 1
ATOM 2099 C CA . MET A 1 258 ? -26.265 14.798 27.645 1.00 77.81 258 MET A CA 1
ATOM 2100 C C . MET A 1 258 ? -25.356 15.743 28.443 1.00 77.81 258 MET A C 1
ATOM 2102 O O . MET A 1 258 ? -24.665 15.291 29.354 1.00 7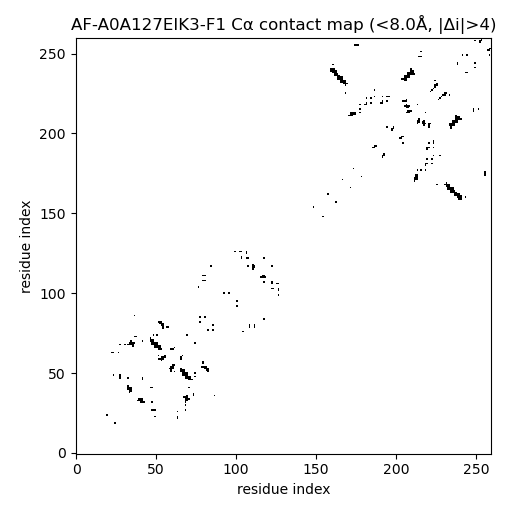7.81 258 MET A O 1
ATOM 2106 N N . ILE A 1 259 ? -25.334 17.029 28.080 1.00 77.38 259 ILE A N 1
ATOM 2107 C CA . ILE A 1 259 ? -24.656 18.129 28.786 1.00 77.38 259 ILE A CA 1
ATOM 2108 C C . ILE A 1 259 ? -25.521 19.397 28.690 1.00 77.38 259 ILE A C 1
ATOM 2110 O O . ILE A 1 259 ? -26.369 19.482 27.795 1.00 77.38 259 ILE A O 1
ATOM 2114 N N . GLU A 1 260 ? -25.280 20.367 29.575 1.00 70.38 260 GLU A N 1
ATOM 2115 C CA . GLU A 1 260 ? -25.946 21.685 29.601 1.00 70.38 260 GLU A CA 1
ATOM 2116 C C . GLU A 1 260 ? -25.475 22.640 28.478 1.00 70.38 260 GLU A C 1
ATOM 2118 O O . GLU A 1 260 ? -24.275 22.637 28.091 1.00 70.38 260 GLU A O 1
#